Protein 6L77 (pdb70)

Nearest PDB structures (foldseek):
  6l77-assembly1_A  TM=1.005E+00  e=1.055E-37  Brassica napus
  6qoz-assembly1_C  TM=7.679E-01  e=8.391E-02  synthetic construct
  4cdl-assembly1_A  TM=5.328E-01  e=5.463E+00  Pseudomonas putida
  1tp6-assembly1_A  TM=5.370E-01  e=8.845E+00  Pseudomonas aeruginosa PAO1
  9exk-assembly1_A  TM=4.493E-01  e=6.768E+00  synthetic construct

Organism: Brassica napus (NCBI:txid3708)

InterPro domains:
  IPR006462 Protein MS5 [PF04776] (205-315)
  IPR006462 Protein MS5 [PTHR31260] (52-306)
  IPR006462 Protein MS5 [TIGR01572] (71-318)

Sequence (209 aa):
DCPLVVKLYATVGLHRYNLEGTNLYLHKIEKYVVVCTLPVSYNITLIAEDPATSSFVVFETNVDQRSLGQIDFTCYISRPKGPNQFFDAKDLPDKWPSKEAFADQSRFLYKQKSDWEEHDWIRLYEISFFNRDRCLDHNSDLKILDVVVETEENVPREETVLKSLRNVLVYIRYDQDLADGVCKHIAIVRRTVEPTTHCVCLLGESQLVP

Structure (mmCIF, N/CA/C/O backbone):
data_6L77
#
_entry.id   6L77
#
_cell.length_a   52.672
_cell.length_b   52.672
_cell.length_c   168.424
_cell.angle_alpha   90.000
_cell.angle_beta   90.000
_cell.angle_gamma   120.000
#
_symmetry.space_group_name_H-M   'P 32 2 1'
#
loop_
_entity.id
_entity.type
_entity.pdbx_description
1 polymer MS5a
2 water water
#
loop_
_atom_site.group_PDB
_atom_site.id
_atom_site.type_symbol
_atom_site.label_atom_id
_atom_site.label_alt_id
_atom_site.label_comp_id
_atom_site.label_asym_id
_atom_site.label_entity_id
_atom_site.label_seq_id
_atom_site.pdbx_PDB_ins_code
_atom_site.Cartn_x
_atom_site.Cartn_y
_atom_site.Cartn_z
_atom_site.occupancy
_atom_site.B_iso_or_equiv
_atom_site.auth_seq_id
_atom_site.auth_comp_id
_atom_site.auth_asym_id
_atom_site.auth_atom_id
_atom_site.pdbx_PDB_model_num
ATOM 1 N N . ASP A 1 9 ? 9.32477 29.25471 177.68401 1.000 76.47049 103 ASP A N 1
ATOM 2 C CA . ASP A 1 9 ? 10.39590 29.22302 178.67366 1.000 76.56976 103 ASP A CA 1
ATOM 3 C C . ASP A 1 9 ? 11.76649 29.13182 178.00736 1.000 71.58955 103 ASP A C 1
ATOM 4 O O . ASP A 1 9 ? 11.87700 29.12653 176.78377 1.000 80.18104 103 ASP A O 1
ATOM 9 N N . CYS A 1 10 ? 12.78921 29.04760 178.81675 1.000 56.42457 104 CYS A N 1
ATOM 10 C CA . CYS A 1 10 ? 14.17901 29.18232 178.39782 1.000 46.31091 104 CYS A CA 1
ATOM 11 C C . CYS A 1 10 ? 14.71451 27.85531 177.86468 1.000 38.17896 104 CYS A C 1
ATOM 12 O O . CYS A 1 10 ? 14.53016 26.82095 178.51373 1.000 37.18783 104 CYS A O 1
ATOM 15 N N . PRO A 1 11 ? 15.38390 27.84130 176.70744 1.000 37.02053 105 PRO A N 1
ATOM 16 C CA . PRO A 1 11 ? 15.99920 26.59440 176.22336 1.000 33.75792 105 PRO A CA 1
ATOM 17 C C . PRO A 1 11 ? 17.03253 26.05866 177.20318 1.000 25.78467 105 PRO A C 1
ATOM 18 O O . PRO A 1 11 ? 17.76832 26.81571 177.83685 1.000 24.91154 105 PRO A O 1
ATOM 22 N N . LEU A 1 12 ? 17.09810 24.73097 177.30109 1.000 24.20547 106 LEU A N 1
ATOM 23 C CA . LEU A 1 12 ? 17.99801 24.10921 178.26679 1.000 26.16767 106 LEU A CA 1
ATOM 24 C C . LEU A 1 12 ? 19.45019 24.50427 178.01814 1.000 21.43768 106 LEU A C 1
ATOM 25 O O . LEU A 1 12 ? 20.20088 24.72169 178.96915 1.000 22.31720 106 LEU A O 1
ATOM 30 N N . VAL A 1 13 ? 19.86074 24.63746 176.75004 1.000 24.34138 107 VAL A N 1
ATOM 31 C CA . VAL A 1 13 ? 21.26252 24.95619 176.47721 1.000 20.87984 107 VAL A CA 1
ATOM 32 C C . VAL A 1 13 ? 21.63016 26.30698 177.08206 1.000 20.48268 107 VAL A C 1
ATOM 33 O O . VAL A 1 13 ? 22.74591 26.49496 177.58494 1.000 20.46545 107 VAL A O 1
ATOM 37 N N . VAL A 1 14 ? 20.69160 27.26129 177.06813 1.000 19.82907 108 VAL A N 1
ATOM 38 C CA . VAL A 1 14 ? 20.98045 28.57552 177.63219 1.000 20.04688 108 VAL A CA 1
ATOM 39 C C . VAL A 1 14 ? 21.12294 28.48145 179.14408 1.000 18.05443 108 VAL A C 1
ATOM 40 O O . VAL A 1 14 ? 22.01008 29.10325 179.73738 1.000 18.87225 108 VAL A O 1
ATOM 44 N N . LYS A 1 15 ? 20.23221 27.72816 179.79616 1.000 17.29787 109 LYS A N 1
ATOM 45 C CA . LYS A 1 15 ? 20.36534 27.54139 181.23517 1.000 19.43899 109 LYS A CA 1
ATOM 46 C C . LYS A 1 15 ? 21.69390 26.87776 181.57557 1.000 17.52685 109 LYS A C 1
ATOM 47 O O . LYS A 1 15 ? 22.37610 27.28934 182.51940 1.000 18.74588 109 LYS A O 1
ATOM 53 N N . LEU A 1 16 ? 22.09570 25.87366 180.79163 1.000 18.78343 110 LEU A N 1
ATOM 54 C CA . LEU A 1 16 ? 23.36123 25.19632 181.06856 1.000 21.12191 110 LEU A CA 1
ATOM 55 C C . LEU A 1 16 ? 24.54626 26.13803 180.86702 1.000 18.99996 110 LEU A C 1
ATOM 56 O O . LEU A 1 16 ? 25.46074 26.17629 181.69567 1.000 16.28113 110 LEU A O 1
ATOM 61 N N . TYR A 1 17 ? 24.53527 26.94166 179.79479 1.000 19.29520 111 TYR A N 1
ATOM 62 C CA . TYR A 1 17 ? 25.64303 27.87534 179.59245 1.000 18.84161 111 TYR A CA 1
ATOM 63 C C . TYR A 1 17 ? 25.65302 28.97267 180.65035 1.000 17.65696 111 TYR A C 1
ATOM 64 O O . TYR A 1 17 ? 26.72552 29.42384 181.06881 1.000 17.68162 111 TYR A O 1
ATOM 73 N N . ALA A 1 18 ? 24.47761 29.42681 181.08908 1.000 18.74712 112 ALA A N 1
ATOM 74 C CA . ALA A 1 18 ? 24.44717 30.35360 182.22205 1.000 17.53342 112 ALA A CA 1
ATOM 75 C C . ALA A 1 18 ? 25.08965 29.73109 183.46106 1.000 16.05754 112 ALA A C 1
ATOM 76 O O . ALA A 1 18 ? 25.8196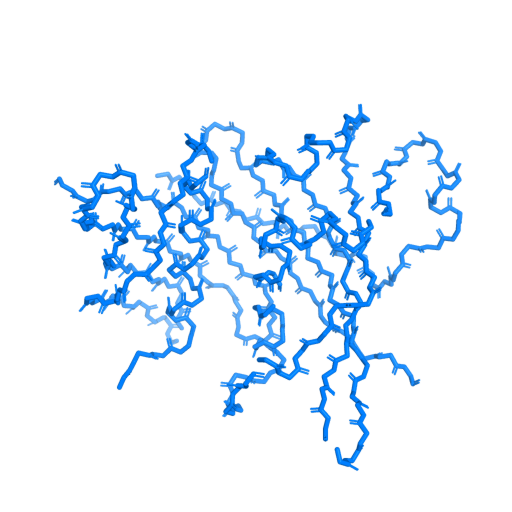7 30.39748 184.20534 1.000 16.65092 112 ALA A O 1
ATOM 78 N N . THR A 1 19 ? 24.80977 28.45936 183.71012 1.000 15.21137 113 THR A N 1
ATOM 79 C CA . THR A 1 19 ? 25.37514 27.80803 184.88222 1.000 15.60774 113 THR A CA 1
ATOM 80 C C . THR A 1 19 ? 26.87787 27.59353 184.72433 1.000 16.97787 113 THR A C 1
ATOM 81 O O . THR A 1 19 ? 27.62725 27.68415 185.70426 1.000 15.17679 113 THR A O 1
ATOM 85 N N . VAL A 1 20 ? 27.33561 27.33152 183.50140 1.000 17.08531 114 VAL A N 1
ATOM 86 C CA . VAL A 1 20 ? 28.77467 27.27795 183.24440 1.000 16.34689 114 VAL A CA 1
ATOM 87 C C . VAL A 1 20 ? 29.42330 28.61792 183.57051 1.000 18.11699 114 VAL A C 1
ATOM 88 O O . VAL A 1 20 ? 30.50431 28.67127 184.17131 1.000 17.23255 114 VAL A O 1
ATOM 92 N N . GLY A 1 21 ? 28.79113 29.71865 183.15184 1.000 14.54671 115 GLY A N 1
ATOM 93 C CA . GLY A 1 21 ? 29.34036 31.02442 183.46970 1.000 15.87332 115 GLY A CA 1
ATOM 94 C C . GLY A 1 21 ? 29.43033 31.25989 184.96531 1.000 14.46021 115 GLY A C 1
ATOM 95 O O . GLY A 1 21 ? 30.42176 31.79777 185.45691 1.000 15.85599 115 GLY A O 1
ATOM 96 N N . LEU A 1 22 ? 28.37833 30.89012 185.70695 1.000 15.60824 116 LEU A N 1
ATOM 97 C CA . LEU A 1 22 ? 28.43815 31.03774 187.15884 1.000 13.11835 116 LEU A CA 1
ATOM 98 C C . LEU A 1 22 ? 29.51709 30.14737 187.75936 1.000 19.09150 116 LEU A C 1
ATOM 99 O O . LEU A 1 22 ? 30.17630 30.53849 188.73169 1.000 18.41277 116 LEU A O 1
ATOM 104 N N . HIS A 1 23 ? 29.70733 28.95147 187.18570 1.000 17.03607 117 HIS A N 1
ATOM 105 C CA . HIS A 1 23 ? 30.78010 28.04416 187.60461 1.000 15.30191 117 HIS A CA 1
ATOM 106 C C . HIS A 1 23 ? 32.15385 28.69695 187.44911 1.000 15.22423 117 HIS A C 1
ATOM 107 O O . HIS A 1 23 ? 32.98979 28.64713 188.36000 1.000 17.20914 117 HIS A O 1
ATOM 114 N N . ARG A 1 24 ? 32.41395 29.29945 186.29445 1.000 13.55544 118 ARG A N 1
ATOM 115 C CA . ARG A 1 24 ? 33.70434 29.94896 186.06855 1.000 15.85074 118 ARG A CA 1
ATOM 116 C C . ARG A 1 24 ? 33.92509 31.07587 187.06877 1.000 16.43227 118 ARG A C 1
ATOM 117 O O . ARG A 1 24 ? 34.97051 31.14357 187.72748 1.000 16.78969 118 ARG A O 1
ATOM 125 N N . TYR A 1 25 ? 32.92236 31.94280 187.22997 1.000 13.75989 119 TYR A N 1
ATOM 126 C CA . TYR A 1 25 ? 33.02924 33.05369 188.17855 1.000 19.03935 119 TYR A CA 1
ATOM 127 C C . TYR A 1 25 ? 33.21152 32.55752 189.60884 1.000 16.65493 119 TYR A C 1
ATOM 128 O O . TYR A 1 25 ? 34.11707 33.00217 190.32404 1.000 17.84885 119 TYR A O 1
ATOM 137 N N . ASN A 1 26 ? 32.34348 31.64786 190.04893 1.000 15.94624 120 ASN A N 1
ATOM 138 C CA . ASN A 1 26 ? 32.39993 31.17987 191.43475 1.000 14.22572 120 ASN A CA 1
ATOM 139 C C . ASN A 1 26 ? 33.74412 30.54421 191.75413 1.000 17.06505 120 ASN A C 1
ATOM 140 O O . ASN A 1 26 ? 34.27424 30.71509 192.85870 1.000 20.42417 120 ASN A O 1
ATOM 153 N N . LEU A 1 28 ? 36.68159 31.12465 190.27941 1.000 21.52628 122 LEU A N 1
ATOM 154 C CA . LEU A 1 28 ? 37.75954 32.10397 190.26527 1.000 22.30851 122 LEU A CA 1
ATOM 155 C C . LEU A 1 28 ? 37.67063 33.05420 191.44869 1.000 27.62537 122 LEU A C 1
ATOM 156 O O . LEU A 1 28 ? 38.69856 33.51580 191.96149 1.000 23.70913 122 LEU A O 1
ATOM 161 N N . GLU A 1 29 ? 36.45937 33.37371 191.88432 1.000 21.35522 123 GLU A N 1
ATOM 162 C CA . GLU A 1 29 ? 36.24765 34.38441 192.90801 1.000 23.98987 123 GLU A CA 1
ATOM 163 C C . GLU A 1 29 ? 36.00502 33.79747 194.29111 1.000 25.68495 123 GLU A C 1
ATOM 164 O O . GLU A 1 29 ? 35.99398 34.54825 195.26939 1.000 28.18687 123 GLU A O 1
ATOM 170 N N . GLY A 1 30 ? 35.81275 32.48840 194.40135 1.000 21.77212 124 GLY A N 1
ATOM 171 C CA . GLY A 1 30 ? 35.48665 31.90222 195.68884 1.000 24.60255 124 GLY A CA 1
ATOM 172 C C . GLY A 1 30 ? 34.11314 32.27449 196.19708 1.000 27.77584 124 GLY A C 1
ATOM 173 O O . GLY A 1 30 ? 33.92326 32.41497 197.40701 1.000 28.83911 124 GLY A O 1
ATOM 174 N N . THR A 1 31 ? 33.14323 32.42307 195.30687 1.000 25.83701 125 THR A N 1
ATOM 175 C CA . THR A 1 31 ? 31.80859 32.88938 195.65609 1.000 23.61018 125 THR A CA 1
ATOM 176 C C . THR A 1 31 ? 30.79244 31.76599 195.47604 1.000 22.67972 125 THR A C 1
ATOM 177 O O . THR A 1 31 ? 31.11298 30.65677 195.03790 1.000 20.77571 125 THR A O 1
ATOM 181 N N . ASN A 1 32 ? 29.53331 32.07046 195.83418 1.000 24.44870 126 ASN A N 1
ATOM 182 C CA . ASN A 1 32 ? 28.42142 31.11660 195.75422 1.000 24.24935 126 ASN A CA 1
ATOM 183 C C . ASN A 1 32 ? 27.21595 31.84147 195.16072 1.000 19.33289 126 ASN A C 1
ATOM 184 O O . ASN A 1 32 ? 26.20383 32.07843 195.82762 1.000 26.49575 126 ASN A O 1
ATOM 189 N N . LEU A 1 33 ? 27.33985 32.23631 193.89664 1.000 18.09847 127 LEU A N 1
ATOM 190 C CA . LEU A 1 33 ? 26.21395 32.81135 193.18126 1.000 17.11604 127 LEU A CA 1
ATOM 191 C C . LEU A 1 33 ? 25.41653 31.69482 192.52256 1.000 19.08891 127 LEU A C 1
ATOM 192 O O . LEU A 1 33 ? 25.98996 30.77907 191.92109 1.000 20.11898 127 LEU A O 1
ATOM 197 N N . TYR A 1 34 ? 24.09623 31.78312 192.62982 1.000 18.07745 128 TYR A N 1
ATOM 198 C CA . TYR A 1 34 ? 23.20453 30.77397 192.07935 1.000 17.54004 128 TYR A CA 1
ATOM 199 C C . TYR A 1 34 ? 22.32773 31.38801 190.99978 1.000 17.33570 128 TYR A C 1
ATOM 200 O O . TYR A 1 34 ? 21.94517 32.55879 191.07877 1.000 19.58196 128 TYR A O 1
ATOM 209 N N . LEU A 1 35 ? 21.99974 30.58582 189.99286 1.000 18.04733 129 LEU A N 1
ATOM 210 C CA . LEU A 1 35 ? 21.15866 31.08044 188.91242 1.000 14.54913 129 LEU A CA 1
ATOM 211 C C . LEU A 1 35 ? 19.74675 31.32657 189.42690 1.000 19.37866 129 LEU A C 1
ATOM 212 O O . LEU A 1 35 ? 19.10984 30.43465 189.99754 1.000 18.06061 129 LEU A O 1
ATOM 217 N N . HIS A 1 36 ? 19.25279 32.54430 189.22994 1.000 19.00046 130 HIS A N 1
ATOM 218 C CA . HIS A 1 36 ? 17.87560 32.85723 189.57291 1.000 17.59545 130 HIS A CA 1
ATOM 219 C C . HIS A 1 36 ? 16.97155 32.81374 188.34707 1.000 20.38445 130 HIS A C 1
ATOM 220 O O . HIS A 1 36 ? 15.94767 32.12892 188.35689 1.000 23.35925 130 HIS A O 1
ATOM 227 N N . LYS A 1 37 ? 17.32829 33.53306 187.28366 1.000 20.40697 131 LYS A N 1
ATOM 228 C CA . LYS A 1 37 ? 16.56067 33.45620 186.04790 1.000 21.25949 131 LYS A CA 1
ATOM 229 C C . LYS A 1 37 ? 17.42231 33.96204 184.90282 1.000 19.15937 131 LYS A C 1
ATOM 230 O O . LYS A 1 37 ? 18.41104 34.66791 185.11041 1.000 18.76838 131 LYS A O 1
ATOM 236 N N . ILE A 1 38 ? 17.02301 33.59704 183.68869 1.000 19.31851 132 ILE A N 1
ATOM 237 C CA . ILE A 1 38 ? 17.58751 34.18175 182.47136 1.000 16.94646 132 ILE A CA 1
ATOM 238 C C . ILE A 1 38 ? 16.70257 35.35574 182.06258 1.000 18.40591 132 ILE A C 1
ATOM 239 O O . ILE A 1 38 ? 15.48932 35.19495 181.92306 1.000 24.22618 132 ILE A O 1
ATOM 244 N N . GLU A 1 39 ? 17.30374 36.53184 181.85864 1.000 18.48983 133 GLU A N 1
ATOM 245 C CA . GLU A 1 39 ? 16.55600 37.69577 181.39100 1.000 20.71283 133 GLU A CA 1
ATOM 246 C C . GLU A 1 39 ? 16.47232 37.74623 179.87179 1.000 24.68977 133 GLU A C 1
ATOM 247 O O . GLU A 1 39 ? 15.41835 38.05487 179.30706 1.000 21.36813 133 GLU A O 1
ATOM 253 N N . LYS A 1 40 ? 17.58241 37.49593 179.19562 1.000 21.00476 134 LYS A N 1
ATOM 254 C CA . LYS A 1 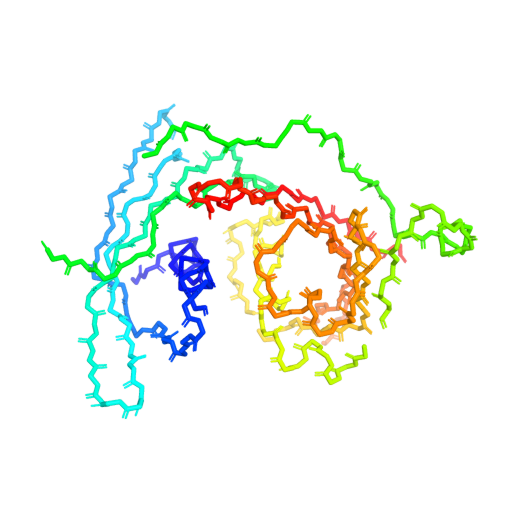40 ? 17.57938 37.56613 177.74331 1.000 20.00311 134 LYS A CA 1
ATOM 255 C C . LYS A 1 40 ? 18.85995 36.92639 177.25319 1.000 19.26146 134 LYS A C 1
ATOM 256 O O . LYS A 1 40 ? 19.82174 36.77983 178.00895 1.000 20.48155 134 LYS A O 1
ATOM 262 N N . TYR A 1 41 ? 18.85197 36.52492 175.98551 1.000 19.57916 135 TYR A N 1
ATOM 263 C CA . TYR A 1 41 ? 20.08812 36.06818 175.37960 1.000 18.64872 135 TYR A CA 1
ATOM 264 C C . TYR A 1 41 ? 20.06515 36.43865 173.90820 1.000 20.66606 135 TYR A C 1
ATOM 265 O O . TYR A 1 41 ? 18.99740 36.65854 173.32215 1.000 20.57541 135 TYR A O 1
ATOM 274 N N . VAL A 1 42 ? 21.26026 36.58363 173.34517 1.000 18.94336 136 VAL A N 1
ATOM 275 C CA . VAL A 1 42 ? 21.44277 36.90684 171.93589 1.000 20.00081 136 VAL A CA 1
ATOM 276 C C . VAL A 1 42 ? 22.26735 35.78986 171.33539 1.000 20.41167 136 VAL A C 1
ATOM 277 O O . VAL A 1 42 ? 23.32315 35.43859 171.87486 1.000 22.08845 136 VAL A O 1
ATOM 281 N N . VAL A 1 43 ? 21.80249 35.22122 170.22875 1.000 21.50282 137 VAL A N 1
ATOM 282 C CA . VAL A 1 43 ? 22.53315 34.10496 169.65174 1.000 22.05649 137 VAL A CA 1
ATOM 283 C C . VAL A 1 43 ? 22.84128 34.40277 168.19288 1.000 23.45479 137 VAL A C 1
ATOM 284 O O . VAL A 1 43 ? 21.98179 34.88989 167.44647 1.000 24.30622 137 VAL A O 1
ATOM 288 N N . VAL A 1 44 ? 24.09555 34.15774 167.81183 1.000 23.78382 138 VAL A N 1
ATOM 289 C CA . VAL A 1 44 ? 24.56466 34.32617 166.44756 1.000 25.27988 138 VAL A CA 1
ATOM 290 C C . VAL A 1 44 ? 24.59499 32.94576 165.81978 1.000 26.20260 138 VAL A C 1
ATOM 291 O O . VAL A 1 44 ? 25.15834 32.00824 166.39431 1.000 25.66026 138 VAL A O 1
ATOM 295 N N . CYS A 1 45 ? 23.95051 32.80106 164.66670 1.000 27.69393 139 CYS A N 1
ATOM 296 C CA . CYS A 1 45 ? 23.84915 31.51385 164.00364 1.000 28.85308 139 CYS A CA 1
ATOM 297 C C . CYS A 1 45 ? 24.44172 31.68740 162.61521 1.000 30.64516 139 CYS A C 1
ATOM 298 O O . CYS A 1 45 ? 23.90043 32.42095 161.79080 1.000 31.67082 139 CYS A O 1
ATOM 301 N N . THR A 1 46 ? 25.58802 31.06987 162.38367 1.000 32.50973 140 THR A N 1
ATOM 302 C CA . THR A 1 46 ? 26.17914 31.07830 161.05296 1.000 33.03003 140 THR A CA 1
ATOM 303 C C . THR A 1 46 ? 25.71825 29.81933 160.34169 1.000 42.47403 140 THR A C 1
ATOM 304 O O . THR A 1 46 ? 26.42915 29.04708 159.70319 1.000 35.73486 140 THR A O 1
ATOM 308 N N . LEU A 1 47 ? 24.39243 29.76661 160.43523 1.000 56.33360 141 LEU A N 1
ATOM 309 C CA . LEU A 1 47 ? 23.46952 28.64551 160.47961 1.000 47.24520 141 LEU A CA 1
ATOM 310 C C . LEU A 1 47 ? 23.59699 27.92945 161.83088 1.000 37.99463 141 LEU A C 1
ATOM 311 O O . LEU A 1 47 ? 22.68993 28.07038 162.65018 1.000 37.75547 141 LEU A O 1
ATOM 324 N N . PRO A 1 49 ? 24.19042 27.67155 165.67225 1.000 30.89175 143 PRO A N 1
ATOM 325 C CA . PRO A 1 49 ? 24.40918 28.62952 166.76428 1.000 28.83258 143 PRO A CA 1
ATOM 326 C C . PRO A 1 49 ? 25.83704 28.55911 167.28182 1.000 30.69546 143 PRO A C 1
ATOM 327 O O . PRO A 1 49 ? 26.24724 27.53684 167.84763 1.000 32.15225 143 PRO A O 1
ATOM 331 N N . VAL A 1 50 ? 26.59899 29.63621 167.10042 1.000 28.94490 144 VAL A N 1
ATOM 332 C CA . VAL A 1 50 ? 28.02038 29.63974 167.42687 1.000 24.97747 144 VAL A CA 1
ATOM 333 C C . VAL A 1 50 ? 28.36130 30.55845 168.59191 1.000 27.07270 144 VAL A C 1
ATOM 334 O O . VAL A 1 50 ? 29.44868 30.40847 169.17713 1.000 24.27886 144 VAL A O 1
ATOM 338 N N . SER A 1 51 ? 27.48295 31.48607 168.96447 1.000 22.89823 145 SER A N 1
ATOM 339 C CA . SER A 1 51 ? 27.77167 32.31350 170.12160 1.000 25.23550 145 SER A CA 1
ATOM 340 C C . SER A 1 51 ? 26.48593 32.64449 170.85742 1.000 23.65856 145 SER A C 1
ATOM 341 O O . SER A 1 51 ? 25.46208 32.94508 170.24149 1.000 23.53182 145 SER A O 1
ATOM 344 N N . TYR A 1 52 ? 26.57309 32.61103 172.18267 1.000 19.65376 146 TYR A N 1
ATOM 345 C CA . TYR A 1 52 ? 25.49936 32.99414 173.08465 1.000 18.87979 146 TYR A CA 1
ATOM 346 C C . TYR A 1 52 ? 26.01374 34.12093 173.96320 1.000 19.36877 146 TYR A C 1
ATOM 347 O O . TYR A 1 52 ? 27.08884 34.00259 174.55060 1.000 21.75745 146 TYR A O 1
ATOM 356 N N . ASN A 1 53 ? 25.27695 35.21470 174.01429 1.000 18.09642 147 ASN A N 1
ATOM 357 C CA . ASN A 1 53 ? 25.52968 36.30205 174.95524 1.000 19.71904 147 ASN A CA 1
ATOM 358 C C . ASN A 1 53 ? 24.30865 36.33229 175.85341 1.000 18.31563 147 ASN A C 1
ATOM 359 O O . ASN A 1 53 ? 23.22786 36.73302 175.41493 1.000 20.82997 147 ASN A O 1
ATOM 364 N N . ILE A 1 54 ? 24.47473 35.87273 177.09300 1.000 16.18251 148 ILE A N 1
ATOM 365 C CA . ILE A 1 54 ? 23.36467 35.60228 177.99562 1.000 15.79323 148 ILE A CA 1
ATOM 366 C C . ILE A 1 54 ? 23.41376 36.61824 179.12725 1.000 20.35011 148 ILE A C 1
ATOM 367 O O . ILE A 1 54 ? 24.46515 36.81102 179.75433 1.000 18.13459 148 ILE A O 1
ATOM 372 N N . THR A 1 55 ? 22.28088 37.25418 179.38869 1.000 15.40993 149 THR A N 1
ATOM 373 C CA . THR A 1 55 ? 22.11547 38.12971 180.53809 1.000 16.32475 149 THR A CA 1
ATOM 374 C C . THR A 1 55 ? 21.25091 37.39310 181.54965 1.000 17.39340 149 THR A C 1
ATOM 375 O O . THR A 1 55 ? 20.10756 37.02907 181.25121 1.000 16.79961 149 THR A O 1
ATOM 379 N N . LEU A 1 56 ? 21.79593 37.14916 182.73394 1.000 15.98309 150 LEU A N 1
ATOM 380 C CA . LEU A 1 56 ? 21.08532 36.36543 183.73158 1.000 15.52654 150 LEU A CA 1
ATOM 381 C C . LEU A 1 56 ? 21.10146 37.10538 185.05977 1.000 15.19590 150 LEU A C 1
ATOM 382 O O . LEU A 1 56 ? 21.90551 38.01431 185.27511 1.000 18.11346 150 LEU A O 1
ATOM 387 N N . ILE A 1 57 ? 20.19005 36.70310 185.94236 1.000 18.34900 151 ILE A N 1
ATOM 388 C CA . ILE A 1 57 ? 20.13704 37.19985 187.30945 1.000 18.37122 151 ILE A CA 1
ATOM 389 C C . ILE A 1 57 ? 20.65275 36.08566 188.20120 1.000 16.36216 151 ILE A C 1
ATOM 390 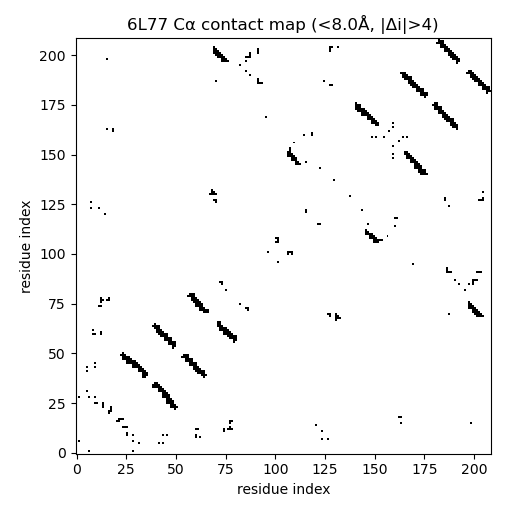O O . ILE A 1 57 ? 20.16100 34.95407 188.12700 1.000 18.50830 151 ILE A O 1
ATOM 395 N N . ALA A 1 58 ? 21.66905 36.39009 189.00180 1.000 15.27627 152 ALA A N 1
ATOM 396 C CA . ALA A 1 58 ? 22.18197 35.46417 190.00072 1.000 17.82181 152 ALA A CA 1
ATOM 397 C C . ALA A 1 58 ? 21.72528 35.90332 191.38319 1.000 21.90808 152 ALA A C 1
ATOM 398 O O . ALA A 1 58 ? 21.65098 37.10411 191.66691 1.000 20.04213 152 ALA A O 1
ATOM 400 N N . GLU A 1 59 ? 21.42276 34.93270 192.24197 1.000 18.51355 153 GLU A N 1
ATOM 401 C CA . GLU A 1 59 ? 21.11639 35.20934 193.63885 1.000 16.17823 153 GLU A CA 1
ATOM 402 C C . GLU A 1 59 ? 22.37773 35.03148 194.47737 1.000 17.65430 153 GLU A C 1
ATOM 403 O O . GLU A 1 59 ? 23.12444 34.05770 194.30698 1.000 19.76379 153 GLU A O 1
ATOM 409 N N . ASP A 1 60 ? 22.60600 35.97841 195.39341 1.000 18.33569 154 ASP A N 1
ATOM 410 C CA . ASP A 1 60 ? 23.71521 35.92844 196.34608 1.000 16.40113 154 ASP A CA 1
ATOM 411 C C . ASP A 1 60 ? 23.12554 35.87594 197.75078 1.000 17.79526 154 ASP A C 1
ATOM 412 O O . ASP A 1 60 ? 22.82269 36.92020 198.34460 1.000 18.21953 154 ASP A O 1
ATOM 417 N N . PRO A 1 61 ? 22.94775 34.68333 198.31743 1.000 18.81005 155 PRO A N 1
ATOM 418 C CA . PRO A 1 61 ? 22.28504 34.58771 199.62857 1.000 19.78764 155 PRO A CA 1
ATOM 419 C C . PRO A 1 61 ? 23.07113 35.22886 200.75456 1.000 20.34354 155 PRO A C 1
ATOM 420 O O . PRO A 1 61 ? 22.48626 35.50804 201.80590 1.000 23.87624 155 PRO A O 1
ATOM 424 N N . ALA A 1 62 ? 24.37949 35.45063 200.57508 1.000 19.03108 156 ALA A N 1
ATOM 425 C CA . ALA A 1 62 ? 25.16323 36.05922 201.64725 1.000 21.26793 156 ALA A CA 1
ATOM 426 C C . ALA A 1 62 ? 24.74816 37.50229 201.89475 1.000 20.62555 156 ALA A C 1
ATOM 427 O O . ALA A 1 62 ? 24.86470 37.98371 203.02395 1.000 26.39686 156 ALA A O 1
ATOM 429 N N . THR A 1 63 ? 24.26362 38.20743 200.86175 1.000 22.15019 157 THR A N 1
ATOM 430 C CA . THR A 1 63 ? 23.76385 39.56805 201.01820 1.000 23.59093 157 THR A CA 1
ATOM 431 C C . THR A 1 63 ? 22.29336 39.71514 200.65724 1.000 24.43467 157 THR A C 1
ATOM 432 O O . THR A 1 63 ? 21.77205 40.83595 200.71582 1.000 24.52397 157 THR A O 1
ATOM 436 N N . SER A 1 64 ? 21.60996 38.62368 200.28515 1.000 21.03751 158 SER A N 1
ATOM 437 C CA . SER A 1 64 ? 20.21632 38.68324 199.82430 1.000 20.24923 158 SER A CA 1
ATOM 438 C C . SER A 1 64 ? 20.06537 39.66290 198.66922 1.000 20.76705 158 SER A C 1
ATOM 439 O O . SER A 1 64 ? 19.10849 40.44734 198.60429 1.000 26.63361 158 SER A O 1
ATOM 442 N N . SER A 1 65 ? 21.02450 39.63564 197.75014 1.000 21.92669 159 SER A N 1
ATOM 443 C CA . SER A 1 65 ? 20.97417 40.52998 196.61219 1.000 25.13151 159 SER A CA 1
ATOM 444 C C . SER A 1 65 ? 20.88907 39.71056 195.33544 1.000 23.69726 159 SER A C 1
ATOM 445 O O . SER A 1 65 ? 21.28042 38.53970 195.29604 1.000 22.71425 159 SER A O 1
ATOM 448 N N . PHE A 1 66 ? 20.29332 40.31800 194.32291 1.000 20.19152 160 PHE A N 1
ATOM 449 C CA . PHE A 1 66 ? 20.16894 39.72303 193.00228 1.000 22.53049 160 PHE A CA 1
ATOM 450 C C . PHE A 1 66 ? 21.03668 40.53996 192.06649 1.000 26.63658 160 PHE A C 1
ATOM 451 O O . PHE A 1 66 ? 20.89126 41.76524 191.99456 1.000 25.69212 160 PHE A O 1
ATOM 459 N N . VAL A 1 67 ? 21.95057 39.86259 191.38282 1.000 17.74161 161 VAL A N 1
ATOM 460 C CA . VAL A 1 67 ? 23.02333 40.49487 190.62380 1.000 19.17672 161 VAL A CA 1
ATOM 461 C C . VAL A 1 67 ? 22.83495 40.16112 189.14705 1.000 18.54909 161 VAL A C 1
ATOM 462 O O . VAL A 1 67 ? 22.79490 38.98230 188.77302 1.000 18.09611 161 VAL A O 1
ATOM 466 N N . VAL A 1 68 ? 22.72654 41.18536 188.30271 1.000 15.14747 162 VAL A N 1
ATOM 467 C CA . VAL A 1 68 ? 22.65578 40.90090 186.87952 1.000 14.87992 162 VAL A CA 1
ATOM 468 C C . VAL A 1 68 ? 24.05779 40.56807 186.38461 1.000 17.53058 162 VAL A C 1
ATOM 469 O O . VAL A 1 68 ? 25.05881 41.19823 186.75737 1.000 19.95589 162 VAL A O 1
ATOM 473 N N . PHE A 1 69 ? 24.12385 39.55220 185.54329 1.000 15.61528 163 PHE A N 1
ATOM 474 C CA . PHE A 1 69 ? 25.34038 38.81591 185.25520 1.000 14.78878 163 PHE A CA 1
ATOM 475 C C . PHE A 1 69 ? 25.36676 38.53950 183.75808 1.000 18.60866 163 PHE A C 1
ATOM 476 O O . PHE A 1 69 ? 24.32510 38.21891 183.18051 1.000 19.80854 163 PHE A O 1
ATOM 484 N N . GLU A 1 70 ? 26.53945 38.67540 183.13282 1.000 16.81823 164 GLU A N 1
ATOM 485 C CA . GLU A 1 70 ? 26.70721 38.41183 181.70377 1.000 18.85417 164 GLU A CA 1
ATOM 486 C C . GLU A 1 70 ? 27.58543 37.17870 181.50800 1.000 22.22723 164 GLU A C 1
ATOM 487 O O . GLU A 1 70 ? 28.61459 37.03755 182.17651 1.000 22.29277 164 GLU A O 1
ATOM 493 N N . THR A 1 71 ? 27.16357 36.27034 180.62466 1.000 18.49018 165 THR A N 1
ATOM 494 C CA . THR A 1 71 ? 27.96297 35.10331 180.24140 1.000 16.51203 165 THR A CA 1
ATOM 495 C C . THR A 1 71 ? 28.03304 35.05740 178.72228 1.000 20.34389 165 THR A C 1
ATOM 496 O O . THR A 1 71 ? 26.99820 35.17652 178.06130 1.000 21.98117 165 THR A O 1
ATOM 500 N N . ASN A 1 72 ? 29.23567 34.88296 178.16558 1.000 18.47111 166 ASN A N 1
ATOM 501 C CA . ASN A 1 72 ? 29.41409 34.71584 176.72082 1.000 21.95948 166 ASN A CA 1
ATOM 5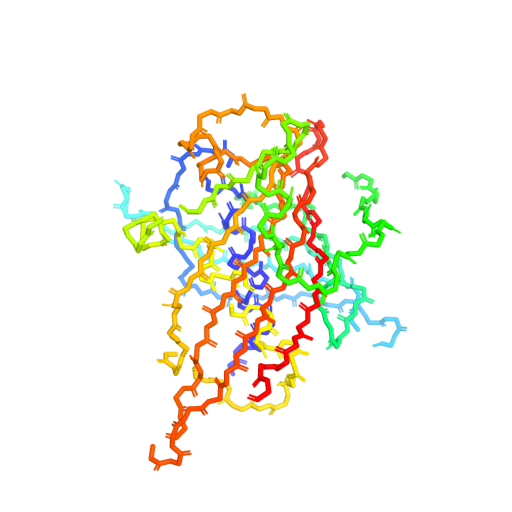02 C C . ASN A 1 72 ? 30.06934 33.36493 176.45275 1.000 24.01931 166 ASN A C 1
ATOM 503 O O . ASN A 1 72 ? 31.10642 33.05066 177.04533 1.000 20.02617 166 ASN A O 1
ATOM 508 N N . VAL A 1 73 ? 29.47093 32.57520 175.56302 1.000 20.61752 167 VAL A N 1
ATOM 509 C CA . VAL A 1 73 ? 29.96605 31.24374 175.21171 1.000 21.17376 167 VAL A CA 1
ATOM 510 C C . VAL A 1 73 ? 29.99357 31.12807 173.69801 1.000 22.62532 167 VAL A C 1
ATOM 511 O O . VAL A 1 73 ? 29.01125 31.48277 173.03485 1.000 24.52062 167 VAL A O 1
ATOM 515 N N . ASP A 1 74 ? 31.11448 30.64971 173.15094 1.000 23.78858 168 ASP A N 1
ATOM 516 C CA . ASP A 1 74 ? 31.19346 30.25251 171.74681 1.000 26.65475 168 ASP A CA 1
ATOM 517 C C . ASP A 1 74 ? 31.06671 28.73853 171.66116 1.000 28.45286 168 ASP A C 1
ATOM 518 O O . ASP A 1 74 ? 31.76701 28.01553 172.37292 1.000 25.20496 168 ASP A O 1
ATOM 523 N N . GLN A 1 75 ? 30.18569 28.26523 170.78773 1.000 25.11688 169 GLN A N 1
ATOM 524 C CA . GLN A 1 75 ? 29.82632 26.85786 170.70216 1.000 24.67476 169 GLN A CA 1
ATOM 525 C C . GLN A 1 75 ? 30.26016 26.31586 169.35193 1.000 26.42407 169 GLN A C 1
ATOM 526 O O . GLN A 1 75 ? 30.00987 26.94409 168.31954 1.000 25.81150 169 GLN A O 1
ATOM 532 N N . ARG A 1 76 ? 30.91612 25.15378 169.35575 1.000 25.10685 170 ARG A N 1
ATOM 533 C CA . ARG A 1 76 ? 31.46350 24.59649 168.12759 1.000 29.52696 170 ARG A CA 1
ATOM 534 C C . ARG A 1 76 ? 30.85217 23.26130 167.73868 1.000 31.84614 170 ARG A C 1
ATOM 535 O O . ARG A 1 76 ? 31.19626 22.73478 166.67735 1.000 33.19816 170 ARG A O 1
ATOM 543 N N . SER A 1 77 ? 29.98022 22.68329 168.56145 1.000 28.49013 171 SER A N 1
ATOM 544 C CA . SER A 1 77 ? 29.31451 21.44779 168.17330 1.000 28.51667 171 SER A CA 1
ATOM 545 C C . SER A 1 77 ? 27.93619 21.39964 168.81133 1.000 28.60082 171 SER A C 1
ATOM 546 O O . SER A 1 77 ? 27.70291 21.99472 169.86696 1.000 26.58124 171 SER A O 1
ATOM 549 N N . LEU A 1 78 ? 27.02131 20.69649 168.14012 1.000 30.80972 172 LEU A N 1
ATOM 550 C CA . LEU A 1 78 ? 25.69748 20.39948 168.67222 1.000 32.42940 172 LEU A CA 1
ATOM 551 C C . LEU A 1 78 ? 25.56498 18.96370 169.16263 1.000 33.22461 172 LEU A C 1
ATOM 552 O O . LEU A 1 78 ? 24.54465 18.63174 169.76802 1.000 33.57164 172 LEU A O 1
ATOM 557 N N . GLY A 1 79 ? 26.55334 18.10873 168.90981 1.000 34.38869 173 GLY A N 1
ATOM 558 C CA . GLY A 1 79 ? 26.40804 16.68792 169.17680 1.000 36.63966 173 GLY A CA 1
ATOM 559 C C . GLY A 1 79 ? 27.35010 16.14437 170.22725 1.000 31.72176 173 GLY A C 1
ATOM 560 O O . GLY A 1 79 ? 27.35886 14.94419 170.50903 1.000 30.92619 173 GLY A O 1
ATOM 561 N N . GLN A 1 80 ? 28.15977 17.02402 170.80260 1.000 28.63756 174 GLN A N 1
ATOM 562 C CA . GLN A 1 80 ? 29.08161 16.67629 171.87152 1.000 28.67110 174 GLN A CA 1
ATOM 563 C C . GLN A 1 80 ? 29.51282 17.98417 172.50561 1.000 27.02674 174 GLN A C 1
ATOM 564 O O . GLN A 1 80 ? 29.32306 19.05764 171.92629 1.000 30.29569 174 GLN A O 1
ATOM 570 N N . ILE A 1 81 ? 30.09916 17.88928 173.70136 1.000 25.67336 175 ILE A N 1
ATOM 571 C CA . ILE A 1 81 ? 30.60992 19.09267 174.35577 1.000 23.15913 175 ILE A CA 1
ATOM 572 C C . ILE A 1 81 ? 31.76482 19.66657 173.53964 1.000 22.72936 175 ILE A C 1
ATOM 573 O O . ILE A 1 81 ? 32.75227 18.97694 173.26992 1.000 26.27720 175 ILE A O 1
ATOM 578 N N . ASP A 1 82 ? 31.64672 20.93682 173.14092 1.000 23.27164 176 ASP A N 1
ATOM 579 C CA . ASP A 1 82 ? 32.74552 21.62072 172.44805 1.000 22.80049 176 ASP A CA 1
ATOM 580 C C . ASP A 1 82 ? 32.42516 23.12324 172.47717 1.000 27.39640 176 ASP A C 1
ATOM 581 O O . ASP A 1 82 ? 31.75814 23.63174 171.57911 1.000 26.77186 176 ASP A O 1
ATOM 586 N N . PHE A 1 83 ? 32.88997 23.81313 173.52308 1.000 23.45266 177 PHE A N 1
ATOM 587 C CA . PHE A 1 83 ? 32.56680 25.23552 173.63477 1.000 20.34505 177 PHE A CA 1
ATOM 588 C C . PHE A 1 83 ? 33.56823 25.92807 174.54746 1.000 21.27977 177 PHE A C 1
ATOM 589 O O . PHE A 1 83 ? 34.28159 25.28108 175.31090 1.000 19.58398 177 PHE A O 1
ATOM 597 N N . THR A 1 84 ? 33.58427 27.26137 174.48055 1.000 22.35282 178 THR A N 1
ATOM 598 C CA . THR A 1 84 ? 34.45338 28.08598 175.31348 1.000 20.03554 178 THR A CA 1
ATOM 599 C C . THR A 1 84 ? 33.63279 29.17600 175.98511 1.000 18.57496 178 THR A C 1
ATOM 600 O O . THR A 1 84 ? 32.88189 29.89339 175.30867 1.000 20.66411 178 THR A O 1
ATOM 604 N N . CYS A 1 85 ? 33.78915 29.31296 177.30648 1.000 18.12949 179 CYS A N 1
ATOM 605 C CA . CYS A 1 85 ? 33.19875 30.42134 178.06271 1.000 18.82394 179 CYS A CA 1
ATOM 606 C C . CYS A 1 85 ? 34.24825 31.51932 178.21522 1.000 21.63627 179 CYS A C 1
ATOM 607 O O . CYS A 1 85 ? 35.27396 31.31994 178.87686 1.000 20.13851 179 CYS A O 1
ATOM 610 N N . TYR A 1 86 ? 33.98515 32.68167 177.61209 1.000 19.89104 180 TYR A N 1
ATOM 611 C CA . TYR A 1 86 ? 34.94220 33.78598 177.54854 1.000 21.91278 180 TYR A CA 1
ATOM 612 C C . TYR A 1 86 ? 34.69242 34.87061 178.58358 1.000 22.61107 180 TYR A C 1
ATOM 613 O O . TYR A 1 86 ? 35.64099 35.51886 179.02991 1.000 25.45690 180 TYR A O 1
ATOM 622 N N . ILE A 1 87 ? 33.43952 35.10305 178.93488 1.000 18.21837 181 ILE A N 1
ATOM 623 C CA . ILE A 1 87 ? 33.03368 36.18835 179.82376 1.000 23.90616 181 ILE A CA 1
ATOM 624 C C . ILE A 1 87 ? 32.06267 35.59478 180.81536 1.000 20.92181 181 ILE A C 1
ATOM 625 O O . ILE A 1 87 ? 31.19403 34.80961 180.42919 1.000 17.39561 181 ILE A O 1
ATOM 630 N N . SER A 1 88 ? 32.18383 35.97827 182.09016 1.000 18.51635 182 SER A N 1
ATOM 631 C CA . SER A 1 88 ? 31.22211 35.51379 183.09093 1.000 17.71194 182 SER A CA 1
ATOM 632 C C . SER A 1 88 ? 31.41535 36.43456 184.30108 1.000 19.75780 182 SER A C 1
ATOM 633 O O . SER A 1 88 ? 32.31417 36.21506 185.11183 1.000 18.56588 182 SER A O 1
ATOM 636 N N . ARG A 1 89 ? 30.60273 37.48300 184.38098 1.000 18.36430 183 ARG A N 1
ATOM 637 C CA . ARG A 1 89 ? 30.86785 38.51492 185.37750 1.000 17.27977 183 ARG A CA 1
ATOM 638 C C . ARG A 1 89 ? 29.60828 39.34129 185.58710 1.000 17.85587 183 ARG A C 1
ATOM 639 O O . ARG A 1 89 ? 28.73204 39.38012 184.70890 1.000 19.19774 183 ARG A O 1
ATOM 647 N N . PRO A 1 90 ? 29.50174 40.03784 186.73097 1.000 22.40236 184 PRO A N 1
ATOM 648 C CA . PRO A 1 90 ? 28.42249 41.02097 186.91322 1.000 20.83858 184 PRO A CA 1
ATOM 649 C C . PRO A 1 90 ? 28.44127 42.07097 185.81704 1.000 20.88027 184 PRO A C 1
ATOM 650 O O . PRO A 1 90 ? 29.49806 42.55725 185.40396 1.000 25.51417 184 PRO A O 1
ATOM 654 N N . LYS A 1 91 ? 27.24787 42.42663 185.36094 1.000 18.99065 185 LYS A N 1
ATOM 655 C CA . LYS A 1 91 ? 27.06629 43.33063 184.23574 1.000 28.66155 185 LYS A CA 1
ATOM 656 C C . LYS A 1 91 ? 26.85821 44.74103 184.76160 1.000 39.87859 185 LYS A C 1
ATOM 657 O O . LYS A 1 91 ? 26.11413 44.94823 185.72565 1.000 42.23025 185 LYS A O 1
ATOM 663 N N . GLY A 1 92 ? 27.53115 45.70455 184.13894 1.000 41.55294 186 GLY A N 1
ATOM 664 C CA . GLY A 1 92 ? 27.43435 47.08785 184.57216 1.000 50.73670 186 GLY A CA 1
ATOM 665 C C . GLY A 1 92 ? 28.35166 48.04286 183.83315 1.000 49.53289 186 GLY A C 1
ATOM 666 O O . GLY A 1 92 ? 28.00199 48.53998 182.76806 1.000 56.96888 186 GLY A O 1
ATOM 667 N N . PRO A 1 99 ? 38.65012 39.24009 175.15223 1.000 67.72906 193 PRO A N 1
ATOM 668 C CA . PRO A 1 99 ? 39.61483 38.13433 175.08074 1.000 69.52814 193 PRO A CA 1
ATOM 669 C C . PRO A 1 99 ? 39.60682 37.43046 173.72410 1.000 68.64787 193 PRO A C 1
ATOM 670 O O . PRO A 1 99 ? 38.55872 37.33647 173.08807 1.000 70.26737 193 PRO A O 1
ATOM 674 N N . ASN A 1 100 ? 40.77087 36.94398 173.29619 1.000 66.89872 194 ASN A N 1
ATOM 675 C CA . ASN A 1 100 ? 40.91733 36.31127 171.99464 1.000 60.52912 194 ASN A CA 1
ATOM 676 C C . ASN A 1 100 ? 40.41145 34.86994 172.03378 1.000 56.32162 194 ASN A C 1
ATOM 677 O O . ASN A 1 100 ? 40.14074 34.30358 173.09671 1.000 55.99692 194 ASN A O 1
ATOM 682 N N . GLN A 1 101 ? 40.28956 34.27350 170.84920 1.000 54.62122 195 GLN A N 1
ATOM 683 C CA . GLN A 1 101 ? 39.74163 32.92868 170.74759 1.000 54.07846 195 GLN A CA 1
ATOM 684 C C . GLN A 1 101 ? 40.61821 31.92984 171.49854 1.000 50.00098 195 GLN A C 1
ATOM 685 O O . GLN A 1 101 ? 41.84236 32.06788 171.57303 1.000 49.57246 195 GLN A O 1
ATOM 691 N N . PHE A 1 102 ? 39.97308 30.91450 172.06324 1.000 33.31079 196 PHE A N 1
ATOM 692 C CA . PHE A 1 102 ? 40.66988 29.90982 172.85570 1.000 32.55011 196 PHE A CA 1
ATOM 693 C C . PHE A 1 102 ? 39.90943 28.60056 172.73468 1.000 33.20369 196 PHE A C 1
ATOM 694 O O . PHE A 1 102 ? 38.73649 28.53600 173.10882 1.000 30.30040 196 PHE A O 1
ATOM 702 N N . PHE A 1 103 ? 40.55835 27.56315 172.21163 1.000 29.06298 197 PHE A N 1
ATOM 703 C CA . PHE A 1 103 ? 39.88918 26.27573 172.08862 1.000 32.37119 197 PHE A CA 1
ATOM 704 C C . PHE A 1 103 ? 40.90980 25.15768 172.25449 1.000 38.56663 197 PHE A C 1
ATOM 705 O O . PHE A 1 103 ? 42.11303 25.39199 172.36213 1.000 40.85896 197 PHE A O 1
ATOM 713 N N . ASP A 1 104 ? 40.40086 23.93144 172.26658 1.000 32.79274 198 ASP A N 1
ATOM 714 C CA . ASP A 1 104 ? 41.17522 22.73186 172.56034 1.000 37.19016 198 ASP A CA 1
ATOM 715 C C . ASP A 1 104 ? 41.13615 21.85478 171.32320 1.000 46.82192 198 ASP A C 1
ATOM 716 O O . ASP A 1 104 ? 40.05311 21.46862 170.86891 1.000 51.86167 198 ASP A O 1
ATOM 721 N N . ALA A 1 105 ? 42.30803 21.54308 170.78001 1.000 45.78744 199 ALA A N 1
ATOM 722 C CA . ALA A 1 105 ? 42.38353 20.78327 169.54774 1.000 48.37384 199 ALA A CA 1
ATOM 723 C C . ALA A 1 105 ? 42.97390 19.39656 169.73259 1.000 52.51396 199 ALA A C 1
ATOM 724 O O . ALA A 1 105 ? 43.17739 18.69271 168.73802 1.000 55.76659 199 ALA A O 1
ATOM 726 N N . LYS A 1 106 ? 43.24995 18.97171 170.95895 1.000 44.04442 200 LYS A N 1
ATOM 727 C CA . LYS A 1 106 ? 43.96481 17.71707 171.13212 1.000 54.21362 200 LYS A CA 1
ATOM 728 C C . LYS A 1 106 ? 42.99302 16.58856 171.46425 1.000 55.03296 200 LYS A C 1
ATOM 729 O O . LYS A 1 106 ? 41.95611 16.79880 172.09978 1.000 47.20870 200 LYS A O 1
ATOM 735 N N . ASP A 1 107 ? 43.32035 15.39398 170.96678 1.000 55.29124 201 ASP A N 1
ATOM 736 C CA . ASP A 1 107 ? 42.43768 14.23808 171.07394 1.000 52.13341 201 ASP A CA 1
ATOM 737 C C . ASP A 1 107 ? 42.07858 13.95147 172.52844 1.000 44.52581 201 ASP A C 1
ATOM 738 O O . ASP A 1 107 ? 42.86656 14.18791 173.44636 1.000 45.33791 201 ASP A O 1
ATOM 743 N N . LEU A 1 108 ? 40.83112 13.43347 172.73821 1.000 40.18537 202 LEU A N 1
ATOM 744 C CA . LEU A 1 108 ? 40.38653 12.91719 174.02324 1.000 38.82631 202 LEU A CA 1
ATOM 745 C C . LEU A 1 108 ? 40.68871 11.42779 174.12659 1.000 40.85688 202 LEU A C 1
ATOM 746 O O . LEU A 1 108 ? 40.67593 10.71516 173.11713 1.000 36.71503 202 LEU A O 1
ATOM 751 N N . PRO A 1 109 ? 40.94863 10.93619 175.33574 1.000 37.35267 203 PRO A N 1
ATOM 752 C CA . PRO A 1 109 ? 40.99014 9.48579 175.54124 1.000 37.03823 203 PRO A CA 1
ATOM 753 C C . PRO A 1 109 ? 39.62221 8.87361 175.27663 1.000 42.47043 203 PRO A C 1
ATOM 754 O O . PRO A 1 109 ? 38.58767 9.47896 175.55548 1.000 40.11158 203 PRO A O 1
ATOM 758 N N . ASP A 1 110 ? 39.61499 7.66348 174.72202 1.000 40.83552 204 ASP A N 1
ATOM 759 C CA . ASP A 1 110 ? 38.35532 7.04255 174.34039 1.000 41.82937 204 ASP A CA 1
ATOM 760 C C . ASP A 1 110 ? 37.82908 6.05232 175.37002 1.000 41.14509 204 ASP A C 1
ATOM 761 O O . ASP A 1 110 ? 36.72324 5.53163 175.19312 1.000 44.00247 204 ASP A O 1
ATOM 766 N N . LYS A 1 111 ? 38.57846 5.77983 176.43922 1.000 37.07808 205 LYS A N 1
ATOM 767 C CA . LYS A 1 111 ? 38.15011 4.81877 177.44446 1.000 31.50352 205 LYS A CA 1
ATOM 768 C C . LYS A 1 111 ? 38.48856 5.33079 178.83650 1.000 34.30227 205 LYS A C 1
ATOM 769 O O . LYS A 1 111 ? 39.38396 6.16151 179.02340 1.000 34.59117 205 LYS A O 1
ATOM 775 N N . TRP A 1 112 ? 37.74206 4.81351 179.80532 1.000 33.60323 206 TRP A N 1
ATOM 776 C CA . TRP A 1 112 ? 38.08023 4.95818 181.21259 1.000 31.04265 206 TRP A CA 1
ATOM 777 C C . TRP A 1 112 ? 39.54797 4.59039 181.43896 1.000 38.25105 206 TRP A C 1
ATOM 778 O O . TRP A 1 112 ? 40.05683 3.66953 180.78905 1.000 41.05944 206 TRP A O 1
ATOM 789 N N . PRO A 1 113 ? 40.25129 5.26832 182.35152 1.000 32.08660 207 PRO A N 1
ATOM 790 C CA . PRO A 1 113 ? 41.65460 4.91095 182.60941 1.000 33.95038 207 PRO A CA 1
ATOM 791 C C . PRO A 1 113 ? 41.78332 3.49179 183.12884 1.000 32.98172 207 PRO A C 1
ATOM 792 O O . PRO A 1 113 ? 41.05265 3.07179 184.02831 1.000 35.11204 207 PRO A O 1
ATOM 796 N N . SER A 1 114 ? 42.74632 2.76923 182.56552 1.000 36.06224 208 SER A N 1
ATOM 797 C CA . SER A 1 114 ? 43.08386 1.41550 182.97746 1.000 42.33786 208 SER A CA 1
ATOM 798 C C . SER A 1 114 ? 43.99251 1.43644 184.20459 1.000 40.11699 208 SER A C 1
ATOM 799 O O . SER A 1 114 ? 44.58070 2.46038 184.56295 1.000 32.52626 208 SER A O 1
ATOM 802 N N . LYS A 1 115 ? 44.12745 0.26735 184.83624 1.000 32.11579 209 LYS A N 1
ATOM 803 C CA . LYS A 1 115 ? 44.96390 0.17396 186.02547 1.000 31.84320 209 LYS A CA 1
ATOM 804 C C . LYS A 1 115 ? 46.38380 0.64364 185.74487 1.000 34.05771 209 LYS A C 1
ATOM 805 O O . LYS A 1 115 ? 47.03721 1.19037 186.64188 1.000 31.10072 209 LYS A O 1
ATOM 811 N N . GLU A 1 116 ? 46.87337 0.46197 184.50665 1.000 32.73310 210 GLU A N 1
ATOM 812 C CA . GLU A 1 116 ? 48.24922 0.84758 184.21392 1.000 32.98368 210 GLU A CA 1
ATOM 813 C C . GLU A 1 116 ? 48.41200 2.36304 184.16789 1.000 31.62839 210 GLU A C 1
ATOM 814 O O . GLU A 1 116 ? 49.50727 2.87177 184.43181 1.000 33.56701 210 GLU A O 1
ATOM 820 N N . ALA A 1 117 ? 47.33954 3.09735 183.86681 1.000 30.66540 211 ALA A N 1
ATOM 821 C CA . ALA A 1 117 ? 47.40707 4.55330 183.93069 1.000 30.82027 211 ALA A CA 1
ATOM 822 C C . ALA A 1 117 ? 47.61429 5.03123 185.36726 1.000 32.77234 211 ALA A C 1
ATOM 823 O O . ALA A 1 117 ? 48.39697 5.95589 185.61746 1.000 27.96235 211 ALA A O 1
ATOM 825 N N . PHE A 1 118 ? 46.92449 4.40961 186.32536 1.000 32.54790 212 PHE A N 1
ATOM 826 C CA . PHE A 1 118 ? 47.15328 4.73547 187.73097 1.000 27.59846 212 PHE A CA 1
ATOM 827 C C . PHE A 1 118 ? 48.57659 4.39449 188.15732 1.000 31.28550 212 PHE A C 1
ATOM 828 O O . PHE A 1 118 ? 49.21045 5.16101 188.89311 1.000 28.04564 212 PHE A O 1
ATOM 836 N N . ALA A 1 119 ? 49.10095 3.25086 187.70111 1.000 29.68559 213 ALA A N 1
ATOM 837 C CA . ALA A 1 119 ? 50.44395 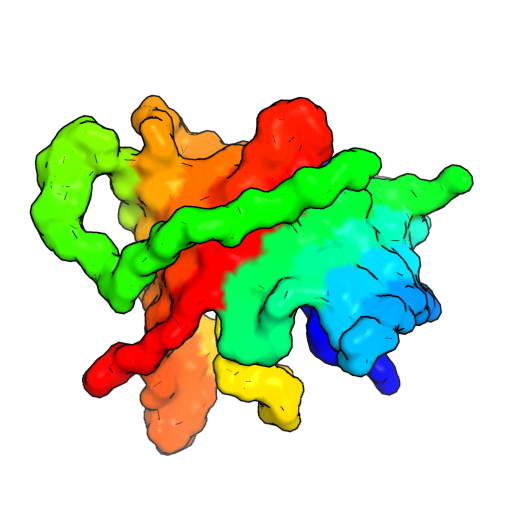2.83410 188.09266 1.000 30.58629 213 ALA A CA 1
ATOM 838 C C . ALA A 1 119 ? 51.53544 3.67086 187.43356 1.000 30.75806 213 ALA A C 1
ATOM 839 O O . ALA A 1 119 ? 52.66851 3.67685 187.92194 1.000 31.31646 213 ALA A O 1
ATOM 841 N N . ASP A 1 120 ? 51.22348 4.36264 186.33749 1.000 30.44648 214 ASP A N 1
ATOM 842 C CA . ASP A 1 120 ? 52.18542 5.21455 185.64110 1.000 31.87622 214 ASP A CA 1
ATOM 843 C C . ASP A 1 120 ? 52.47747 6.43829 186.49917 1.000 29.79613 214 ASP A C 1
ATOM 844 O O . ASP A 1 120 ? 51.62314 7.30714 186.64259 1.000 28.60210 214 ASP A O 1
ATOM 849 N N . GLN A 1 121 ? 53.68921 6.53699 187.03583 1.000 30.45498 215 GLN A N 1
ATOM 850 C CA . GLN A 1 121 ? 53.96385 7.61260 187.98013 1.000 29.76868 215 GLN A CA 1
ATOM 851 C C . GLN A 1 121 ? 54.14538 8.97647 187.31917 1.000 32.86242 215 GLN A C 1
ATOM 852 O O . GLN A 1 121 ? 54.30085 9.97391 188.02684 1.000 34.78378 215 GLN A O 1
ATOM 858 N N . SER A 1 122 ? 54.11369 9.05715 185.99493 1.000 34.66810 216 SER A N 1
ATOM 859 C CA . SER A 1 122 ? 54.13204 10.33900 185.30739 1.000 34.70994 216 SER A CA 1
ATOM 860 C C . SER A 1 122 ? 52.73940 10.91705 185.12818 1.000 32.01737 216 SER A C 1
ATOM 861 O O . SER A 1 122 ? 52.60167 12.03326 184.61274 1.000 32.88667 216 SER A O 1
ATOM 864 N N . ARG A 1 123 ? 51.70560 10.17643 185.51456 1.000 27.53979 217 ARG A N 1
ATOM 865 C CA . ARG A 1 123 ? 50.32373 10.60197 185.36270 1.000 26.37390 217 ARG A CA 1
ATOM 866 C C . ARG A 1 123 ? 49.66431 10.69887 186.73521 1.000 25.38089 217 ARG A C 1
ATOM 867 O O . ARG A 1 123 ? 49.90659 9.86056 187.60816 1.000 30.26488 217 ARG A O 1
ATOM 875 N N . PHE A 1 124 ? 48.82498 11.71689 186.91789 1.000 24.29104 218 PHE A N 1
ATOM 876 C CA . PHE A 1 124 ? 48.25140 12.02909 188.23239 1.000 27.47781 218 PHE A CA 1
ATOM 877 C C . PHE A 1 124 ? 46.73754 11.89966 188.17192 1.000 22.65392 218 PHE A C 1
ATOM 878 O O . PHE A 1 124 ? 46.05346 12.78766 187.66229 1.000 25.21911 218 PHE A O 1
ATOM 886 N N . LEU A 1 125 ? 46.21933 10.78810 188.69705 1.000 25.84547 219 LEU A N 1
ATOM 887 C CA . LEU A 1 125 ? 44.80060 10.45935 188.62403 1.000 25.42511 219 LEU A CA 1
ATOM 888 C C . LEU A 1 125 ? 44.19962 10.41414 190.02278 1.000 22.02366 219 LEU A C 1
ATOM 889 O O . LEU 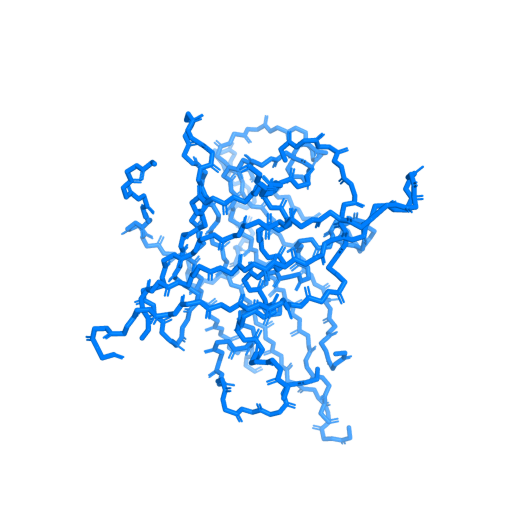A 1 125 ? 44.81359 9.89079 190.95270 1.000 22.48746 219 LEU A O 1
ATOM 894 N N . TYR A 1 126 ? 42.99803 10.96489 190.16029 1.000 21.27824 220 TYR A N 1
ATOM 895 C CA . TYR A 1 126 ? 42.33706 11.11282 191.45396 1.000 20.93626 220 TYR A CA 1
ATOM 896 C C . TYR A 1 126 ? 41.00885 10.37516 191.39363 1.000 23.22582 220 TYR A C 1
ATOM 897 O O . TYR A 1 126 ? 40.08761 10.81546 190.69766 1.000 23.21628 220 TYR A O 1
ATOM 906 N N . LYS A 1 127 ? 40.92073 9.25104 192.10708 1.000 21.83951 221 LYS A N 1
ATOM 907 C CA . LYS A 1 127 ? 39.67644 8.49776 192.23915 1.000 27.38502 221 LYS A CA 1
ATOM 908 C C . LYS A 1 127 ? 38.81813 9.17697 193.29534 1.000 26.83138 221 LYS A C 1
ATOM 909 O O . LYS A 1 127 ? 39.12003 9.10502 194.49678 1.000 25.44166 221 LYS A O 1
ATOM 923 N N . GLN A 1 129 ? 35.72130 10.23425 195.81067 1.000 32.16714 223 GLN A N 1
ATOM 924 C CA . GLN A 1 129 ? 34.73972 9.62664 196.69295 1.000 34.96172 223 GLN A CA 1
ATOM 925 C C . GLN A 1 129 ? 33.40311 10.33594 196.49594 1.000 29.96168 223 GLN A C 1
ATOM 926 O O . GLN A 1 129 ? 33.34952 11.46524 196.01768 1.000 26.54784 223 GLN A O 1
ATOM 932 N N . LYS A 1 130 ? 32.31761 9.64812 196.86450 1.000 31.45984 224 LYS A N 1
ATOM 933 C CA . LYS A 1 130 ? 30.98146 10.22821 196.74157 1.000 29.13916 224 LYS A CA 1
ATOM 934 C C . LYS A 1 130 ? 30.90878 11.60433 197.38197 1.000 30.57342 224 LYS A C 1
ATOM 935 O O . LYS A 1 130 ? 30.32907 12.53382 196.80995 1.000 33.22877 224 LYS A O 1
ATOM 941 N N . SER A 1 131 ? 31.50397 11.75904 198.57070 1.000 31.11834 225 SER A N 1
ATOM 942 C CA . SER A 1 131 ? 31.50939 13.06413 199.21623 1.000 27.60037 225 SER A CA 1
ATOM 943 C C . SER A 1 131 ? 32.22047 14.10295 198.36319 1.000 32.47177 225 SER A C 1
ATOM 944 O O . SER A 1 131 ? 31.81984 15.27156 198.35882 1.000 35.83863 225 SER A O 1
ATOM 947 N N . ASP A 1 132 ? 33.25908 13.69960 197.62237 1.000 28.05720 226 ASP A N 1
ATOM 948 C CA . ASP A 1 132 ? 33.98955 14.66075 196.79182 1.000 29.56662 226 ASP A CA 1
ATOM 949 C C . ASP A 1 132 ? 33.09486 15.27502 195.72000 1.000 31.34197 226 ASP A C 1
ATOM 950 O O . ASP A 1 132 ? 33.08894 16.50081 195.52387 1.000 29.85102 226 ASP A O 1
ATOM 955 N N . TRP A 1 133 ? 32.35596 14.44324 194.97870 1.000 27.95671 227 TRP A N 1
ATOM 956 C CA . TRP A 1 133 ? 31.52735 15.04213 193.93641 1.000 31.21203 227 TRP A CA 1
ATOM 957 C C . TRP A 1 133 ? 30.27128 15.67721 194.50739 1.000 33.73330 227 TRP A C 1
ATOM 958 O O . TRP A 1 133 ? 29.78821 16.66965 193.95742 1.000 29.46162 227 TRP A O 1
ATOM 969 N N . GLU A 1 134 ? 29.75316 15.16487 195.62338 1.000 33.02880 228 GLU A N 1
ATOM 970 C CA . GLU A 1 134 ? 28.59161 15.80987 196.22131 1.000 34.71727 228 GLU A CA 1
ATOM 971 C C . GLU A 1 134 ? 28.91847 17.21422 196.70503 1.000 38.94641 228 GLU A C 1
ATOM 972 O O . GLU A 1 134 ? 28.05627 18.09717 196.65831 1.000 39.80317 228 GLU A O 1
ATOM 978 N N . GLU A 1 135 ? 30.15498 17.45694 197.13813 1.000 31.06372 229 GLU A N 1
ATOM 979 C CA . GLU A 1 135 ? 30.52275 18.79094 197.59808 1.000 30.12134 229 GLU A CA 1
ATOM 980 C C . GLU A 1 135 ? 31.00489 19.71642 196.48582 1.000 32.70901 229 GLU A C 1
ATOM 981 O O . GLU A 1 135 ? 31.19484 20.90870 196.74122 1.000 30.42248 229 GLU A O 1
ATOM 987 N N . HIS A 1 136 ? 31.20151 19.22187 195.26156 1.000 24.77719 230 HIS A N 1
ATOM 988 C CA . HIS A 1 136 ? 31.67944 20.06296 194.16439 1.000 25.23361 230 HIS A CA 1
ATOM 989 C C . HIS A 1 136 ? 30.79743 19.80512 192.94738 1.000 24.05156 230 HIS A C 1
ATOM 990 O O . HIS A 1 136 ? 31.09155 18.92437 192.13879 1.000 25.19805 230 HIS A O 1
ATOM 997 N N . ASP A 1 137 ? 29.73119 20.59649 192.80934 1.000 22.10040 231 ASP A N 1
ATOM 998 C CA . ASP A 1 137 ? 28.67370 20.26168 191.85889 1.000 23.78784 231 ASP A CA 1
ATOM 999 C C . ASP A 1 137 ? 29.03136 20.57002 190.41495 1.000 22.10635 231 ASP A C 1
ATOM 1000 O O . ASP A 1 137 ? 28.21935 20.28698 189.53089 1.000 22.69807 231 ASP A O 1
ATOM 1005 N N . TRP A 1 138 ? 30.21269 21.12977 190.13679 1.000 19.82493 232 TRP A N 1
ATOM 1006 C CA . TRP A 1 138 ? 30.60919 21.23800 188.73611 1.000 16.30490 232 TRP A CA 1
ATOM 1007 C C . TRP A 1 138 ? 30.78633 19.86921 188.09154 1.000 17.75998 232 TRP A C 1
ATOM 1008 O O . TRP A 1 138 ? 30.68108 19.75028 186.87026 1.000 17.78832 232 TRP A O 1
ATOM 1019 N N . ILE A 1 139 ? 31.05497 18.83056 188.88097 1.000 22.87102 233 ILE A N 1
ATOM 1020 C CA . ILE A 1 139 ? 31.12260 17.48678 188.32224 1.000 20.32399 233 ILE A CA 1
ATOM 1021 C C . ILE A 1 139 ? 29.75838 17.08518 187.77547 1.000 23.96707 233 ILE A C 1
ATOM 1022 O O . ILE A 1 139 ? 29.63848 16.64254 186.62886 1.000 19.48790 233 ILE A O 1
ATOM 1027 N N . ARG A 1 140 ? 28.70219 17.28533 188.57220 1.000 21.12610 234 ARG A N 1
ATOM 1028 C CA . ARG A 1 140 ? 27.35288 17.01864 188.08224 1.000 24.49605 234 ARG A CA 1
ATOM 1029 C C . ARG A 1 140 ? 27.01930 17.88575 186.87431 1.000 22.05172 234 ARG A C 1
ATOM 1030 O O . ARG A 1 140 ? 26.38831 17.41353 185.92101 1.000 22.85000 234 ARG A O 1
ATOM 1038 N N . LEU A 1 141 ? 27.42734 19.15945 186.90021 1.000 19.16075 235 LEU A N 1
ATOM 1039 C CA . LEU A 1 141 ? 27.21898 20.03102 185.74814 1.000 19.47217 235 LEU A CA 1
ATOM 1040 C C . LEU A 1 141 ? 27.81552 19.43784 184.47287 1.000 20.14575 235 LEU A C 1
ATOM 1041 O O . LEU A 1 141 ? 27.16134 19.41847 183.41822 1.000 20.18864 235 LEU A O 1
ATOM 1046 N N . TYR A 1 142 ? 29.06996 18.96762 184.53574 1.000 21.17032 236 TYR A N 1
ATOM 1047 C CA . TYR A 1 142 ? 29.69163 18.46053 183.31302 1.000 19.95456 236 TYR A CA 1
ATOM 1048 C C . TYR A 1 142 ? 28.98795 17.19542 182.84144 1.000 21.64942 236 TYR A C 1
ATOM 1049 O O . TYR A 1 142 ? 28.80523 16.99400 181.63244 1.000 24.37171 236 TYR A O 1
ATOM 1066 N N . GLU A 1 144 ? 25.75051 16.61795 183.29151 1.000 24.34651 238 GLU A N 1
ATOM 1067 C CA . GLU A 1 144 ? 24.47686 17.05564 182.72667 1.000 24.44650 238 GLU A CA 1
ATOM 1068 C C . GLU A 1 144 ? 24.64889 17.60024 181.31455 1.000 22.26406 238 GLU A C 1
ATOM 1069 O O . GLU A 1 144 ? 23.83120 17.31827 180.42900 1.000 24.36758 238 GLU A O 1
ATOM 1075 N N . ILE A 1 145 ? 25.70622 18.37649 181.07678 1.000 22.06765 239 ILE A N 1
ATOM 1076 C CA . ILE A 1 145 ? 25.94367 18.88836 179.73050 1.000 20.72177 239 ILE A CA 1
ATOM 1077 C C . ILE A 1 145 ? 26.27138 17.74745 178.77511 1.000 22.90221 239 ILE A C 1
ATOM 1078 O O . IL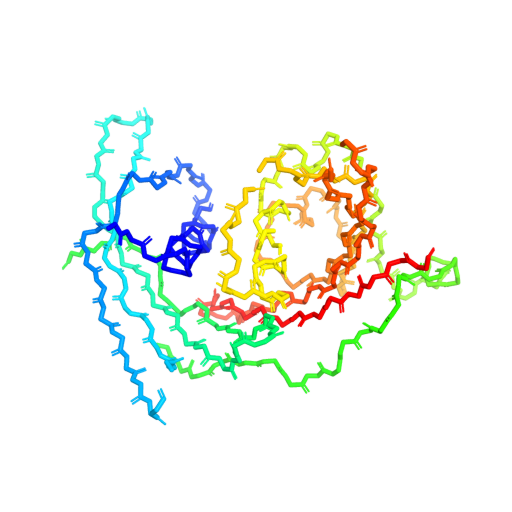E A 1 145 ? 25.83104 17.74411 177.61949 1.000 23.28486 239 ILE A O 1
ATOM 1083 N N . SER A 1 146 ? 27.03332 16.75646 179.24349 1.000 23.93446 240 SER A N 1
ATOM 1084 C CA . SER A 1 146 ? 27.33813 15.59185 178.41695 1.000 24.77386 240 SER A CA 1
ATOM 1085 C C . SER A 1 146 ? 26.07057 14.83044 178.05373 1.000 24.74152 240 SER A C 1
ATOM 1086 O O . SER A 1 146 ? 25.87471 14.43876 176.89562 1.000 25.08449 240 SER A O 1
ATOM 1089 N N . PHE A 1 147 ? 25.20427 14.59176 179.04108 1.000 23.83027 241 PHE A N 1
ATOM 1090 C CA . PHE A 1 147 ? 23.96198 13.86641 178.77692 1.000 28.57397 241 PHE A CA 1
ATOM 1091 C C . PHE A 1 147 ? 23.08461 14.62532 177.78425 1.000 25.70315 241 PHE A C 1
ATOM 1092 O O . PHE A 1 147 ? 22.49677 14.02575 176.87265 1.000 28.11155 241 PHE A O 1
ATOM 1100 N N . PHE A 1 148 ? 22.99882 15.94832 177.95057 1.000 27.65387 242 PHE A N 1
ATOM 1101 C CA . PHE A 1 148 ? 22.21016 16.80103 177.06420 1.000 24.70583 242 PHE A CA 1
ATOM 1102 C C . PHE A 1 148 ? 22.67512 16.68686 175.62088 1.000 28.34955 242 PHE A C 1
ATOM 1103 O O . PHE A 1 148 ? 21.85269 16.56374 174.69699 1.000 28.90190 242 PHE A O 1
ATOM 1111 N N . ASN A 1 149 ? 23.99118 16.70821 175.40386 1.000 25.06972 243 ASN A N 1
ATOM 1112 C CA . ASN A 1 149 ? 24.52139 16.63365 174.04851 1.000 26.00715 243 ASN A CA 1
ATOM 1113 C C . ASN A 1 149 ? 24.38671 15.25575 173.41877 1.000 38.37030 243 ASN A C 1
ATOM 1114 O O . ASN A 1 149 ? 24.65962 15.12413 172.21741 1.000 35.91363 243 ASN A O 1
ATOM 1119 N N . ARG A 1 150 ? 23.98164 14.22643 174.17261 1.000 28.35938 244 ARG A N 1
ATOM 1120 C CA . ARG A 1 150 ? 23.68888 12.94924 173.51867 1.000 35.03218 244 ARG A CA 1
ATOM 1121 C C . ARG A 1 150 ? 22.49296 13.07017 172.58512 1.000 41.52005 244 ARG A C 1
ATOM 1122 O O . ARG A 1 150 ? 22.48967 12.49589 171.48847 1.000 41.23356 244 ARG A O 1
ATOM 1130 N N . ASP A 1 151 ? 21.45823 13.79475 173.01274 1.000 39.10635 245 ASP A N 1
ATOM 1131 C CA . ASP A 1 151 ? 20.29121 14.03229 172.16362 1.000 40.23807 245 ASP A CA 1
ATOM 1132 C C . ASP A 1 151 ? 19.58085 15.25250 172.74094 1.000 42.17765 245 ASP A C 1
ATOM 1133 O O . ASP A 1 151 ? 18.90499 15.14859 173.76819 1.000 50.59830 245 ASP A O 1
ATOM 1138 N N . ARG A 1 152 ? 19.76443 16.39817 172.09067 1.000 38.17000 246 ARG A N 1
ATOM 1139 C CA . ARG A 1 152 ? 19.23929 17.64350 172.62459 1.000 35.70929 246 ARG A CA 1
ATOM 1140 C C . ARG A 1 152 ? 17.73848 17.77730 172.43986 1.000 37.91211 246 ARG A C 1
ATOM 1141 O O . ARG A 1 152 ? 17.14317 18.70261 173.00091 1.000 43.72580 246 ARG A O 1
ATOM 1149 N N . CYS A 1 153 ? 17.11577 16.85986 171.70803 1.000 45.05482 247 CYS A N 1
ATOM 1150 C CA . CYS A 1 153 ? 15.68685 16.92670 171.43955 1.000 56.53358 247 CYS A CA 1
ATOM 1151 C C . CYS A 1 153 ? 14.83965 16.28053 172.52612 1.000 59.83148 247 CYS A C 1
ATOM 1152 O O . CYS A 1 153 ? 13.63193 16.53652 172.58173 1.000 64.97616 247 CYS A O 1
ATOM 1155 N N . LEU A 1 154 ? 15.43926 15.46461 173.38939 1.000 59.31451 248 LEU A N 1
ATOM 1156 C CA . LEU A 1 154 ? 14.70527 14.82578 174.46774 1.000 59.46003 248 LEU A CA 1
ATOM 1157 C C . LEU A 1 154 ? 14.16214 15.86599 175.44683 1.000 63.81323 248 LEU A C 1
ATOM 1158 O O . LEU A 1 154 ? 14.52827 17.04293 175.42259 1.000 65.77767 248 LEU A O 1
ATOM 1163 N N . ASP A 1 155 ? 13.26130 15.40703 176.31636 1.000 67.70530 249 ASP A N 1
ATOM 1164 C CA . ASP A 1 155 ? 12.74221 16.21609 177.41735 1.000 72.55694 249 ASP A CA 1
ATOM 1165 C C . ASP A 1 155 ? 13.51338 15.81532 178.67285 1.000 66.91143 249 ASP A C 1
ATOM 1166 O O . ASP A 1 155 ? 13.04591 15.04748 179.51429 1.000 71.40523 249 ASP A O 1
ATOM 1171 N N . HIS A 1 156 ? 14.72200 16.35909 178.78849 1.000 52.51018 250 HIS A N 1
ATOM 1172 C CA . HIS A 1 156 ? 15.67637 15.88279 179.78108 1.000 43.45578 250 HIS A CA 1
ATOM 1173 C C . HIS A 1 156 ? 15.16976 16.10866 181.19732 1.000 41.39120 250 HIS A C 1
ATOM 1174 O O . HIS A 1 156 ? 14.63732 17.17256 181.52087 1.000 47.48174 250 HIS A O 1
ATOM 1181 N N . ASN A 1 157 ? 15.31206 15.08475 182.03269 1.000 45.39431 251 ASN A N 1
ATOM 1182 C CA . ASN A 1 157 ? 15.07000 15.17586 183.47175 1.000 45.70913 251 ASN A CA 1
ATOM 1183 C C . ASN A 1 157 ? 16.39339 14.83341 184.14810 1.000 40.03958 251 ASN A C 1
ATOM 1184 O O . ASN A 1 157 ? 16.74338 13.65510 184.27124 1.000 37.25110 251 ASN A O 1
ATOM 1197 N N . SER A 1 159 ? 17.28750 14.78399 187.05536 1.000 42.03146 253 SER A N 1
ATOM 1198 C CA . SER A 1 159 ? 17.19539 13.98759 188.27177 1.000 43.50667 253 SER A CA 1
ATOM 1199 C C . SER A 1 159 ? 17.16987 12.48960 187.98915 1.000 43.14952 253 SER A C 1
ATOM 1200 O O . SER A 1 159 ? 17.25453 11.69886 188.93542 1.000 39.05025 253 SER A O 1
ATOM 1203 N N . ASP A 1 160 ? 17.06058 12.08037 186.72005 1.000 38.52956 254 ASP A N 1
ATOM 1204 C CA . ASP A 1 160 ? 17.20175 10.67219 186.36788 1.000 36.59256 254 ASP A CA 1
ATOM 1205 C C . ASP A 1 160 ? 18.64768 10.19524 186.41443 1.000 35.44289 254 ASP A C 1
ATOM 1206 O O . ASP A 1 160 ? 18.88389 8.98647 186.30708 1.000 41.08148 254 ASP A O 1
ATOM 1211 N N . LEU A 1 161 ? 19.61128 11.10333 186.54816 1.000 34.09127 255 LEU A N 1
ATOM 1212 C CA . LEU A 1 161 ? 21.02414 10.76103 186.48491 1.000 32.08327 255 LEU A CA 1
ATOM 1213 C C . LEU A 1 161 ? 21.57324 10.54141 187.88561 1.000 34.03338 255 LEU A C 1
ATOM 1214 O O . LEU A 1 161 ? 21.26674 11.30319 188.80737 1.000 38.98204 255 LEU A O 1
ATOM 1219 N N . LYS A 1 162 ? 22.39688 9.50404 188.03577 1.000 32.37550 256 LYS A N 1
ATOM 1220 C CA . LYS A 1 162 ? 23.00958 9.16963 189.31722 1.000 33.82888 256 LYS A CA 1
ATOM 1221 C C . LYS A 1 162 ? 24.48285 8.85846 189.10655 1.000 34.34887 256 LYS A C 1
ATOM 1222 O O . LYS A 1 162 ? 24.81795 7.89911 188.40594 1.000 32.47841 256 LYS A O 1
ATOM 1228 N N . ILE A 1 163 ? 25.36014 9.63610 189.74206 1.000 28.97020 257 ILE A N 1
ATOM 1229 C CA . ILE A 1 163 ? 26.79708 9.42092 189.58885 1.000 26.24867 257 ILE A CA 1
ATOM 1230 C C . ILE A 1 163 ? 27.22564 8.17049 190.34532 1.000 32.09163 257 ILE A C 1
ATOM 1231 O O . ILE A 1 163 ? 26.87739 7.97974 191.51765 1.000 36.01740 257 ILE A O 1
ATOM 1236 N N . LEU A 1 164 ? 28.00056 7.31263 189.68297 1.000 30.32625 258 LEU A N 1
ATOM 1237 C CA . LEU A 1 164 ? 28.51795 6.10478 190.31697 1.000 29.83587 258 LEU A CA 1
ATOM 1238 C C . LEU A 1 164 ? 30.00805 6.15465 190.59712 1.000 35.69420 258 LEU A C 1
ATOM 1239 O O . LEU A 1 164 ? 30.45325 5.56939 191.58840 1.000 33.59475 258 LEU A O 1
ATOM 1244 N N . ASP A 1 165 ? 30.78536 6.83976 189.75907 1.000 28.65335 259 ASP A N 1
ATOM 1245 C CA . ASP A 1 165 ? 32.23491 6.84755 189.90017 1.000 28.02562 259 ASP A CA 1
ATOM 1246 C C . ASP A 1 165 ? 32.77809 8.03820 189.12829 1.000 27.69584 259 ASP A C 1
ATOM 1247 O O . ASP A 1 165 ? 32.23520 8.40075 188.07798 1.000 26.06876 259 ASP A O 1
ATOM 1252 N N . VAL A 1 166 ? 33.82275 8.66509 189.66708 1.000 22.57264 260 VAL A N 1
ATOM 1253 C CA . VAL A 1 166 ? 34.43767 9.83241 189.03733 1.000 22.78587 260 VAL A CA 1
ATOM 1254 C C . VAL A 1 166 ? 35.94435 9.70519 189.19990 1.000 23.55597 260 VAL A C 1
ATOM 1255 O O . VAL A 1 166 ? 36.42784 9.41340 190.29611 1.000 22.58050 260 VAL A O 1
ATOM 1259 N N . VAL A 1 167 ? 36.68296 9.91095 188.11434 1.000 22.00034 261 VAL A N 1
ATOM 1260 C CA . VAL A 1 167 ? 38.13882 9.96944 188.15333 1.000 24.56249 261 VAL A CA 1
ATOM 1261 C C . VAL A 1 167 ? 38.55118 11.26515 187.47157 1.000 25.38501 261 VAL A C 1
ATOM 1262 O O . VAL A 1 167 ? 38.01902 11.59835 186.41253 1.000 22.30657 261 VAL A O 1
ATOM 1266 N N . VAL A 1 168 ? 39.47679 12.00509 188.07984 1.000 24.19616 262 VAL A N 1
ATOM 1267 C CA . VAL A 1 168 ? 39.99507 13.23600 187.48946 1.000 22.03597 262 VAL A CA 1
ATOM 1268 C C . VAL A 1 168 ? 41.49132 13.07915 187.26974 1.000 21.48062 262 VAL A C 1
ATOM 1269 O O . VAL A 1 168 ? 42.20133 12.57446 188.14604 1.000 23.02060 262 VAL A O 1
ATOM 1273 N N . GLU A 1 169 ? 41.97068 13.51955 186.10787 1.000 20.27724 263 GLU A N 1
ATOM 1274 C CA . GLU A 1 169 ? 43.38933 13.49393 185.79114 1.000 24.12603 263 GLU A CA 1
ATOM 1275 C C . GLU A 1 169 ? 43.88728 14.91994 185.60582 1.000 23.61392 263 GLU A C 1
ATOM 1276 O O . GLU A 1 169 ? 43.24982 15.72808 184.91303 1.000 20.12825 263 GLU A O 1
ATOM 1282 N N . THR A 1 170 ? 45.01829 15.22495 186.23587 1.000 21.19880 264 THR A N 1
ATOM 1283 C CA . THR A 1 170 ? 45.67417 16.51778 186.12798 1.000 25.35970 264 THR A CA 1
ATOM 1284 C C . THR A 1 170 ? 47.02854 16.34659 185.46185 1.000 24.34895 264 THR A C 1
ATOM 1285 O O . THR A 1 170 ? 47.55693 15.24079 185.34080 1.000 29.51622 264 THR A O 1
ATOM 1289 N N . GLU A 1 171 ? 47.59694 17.48607 185.07005 1.000 27.41404 265 GLU A N 1
ATOM 1290 C CA . GLU A 1 171 ? 48.91705 17.55171 184.46139 1.000 28.52902 265 GLU A CA 1
ATOM 1291 C C . GLU A 1 171 ? 50.02852 17.64537 185.49604 1.000 26.94126 265 GLU A C 1
ATOM 1292 O O . GLU A 1 171 ? 51.18633 17.37207 185.17154 1.000 30.91069 265 GLU A O 1
ATOM 1298 N N . GLU A 1 172 ? 49.69121 17.99923 186.73529 1.000 23.06172 266 GLU A N 1
ATOM 1299 C CA . GLU A 1 172 ? 50.65797 18.22784 187.79294 1.000 28.54249 266 GLU A CA 1
ATOM 1300 C C . GLU A 1 172 ? 50.19541 17.50824 189.04993 1.000 24.60425 266 GLU A C 1
ATOM 1301 O O . GLU A 1 172 ? 48.99136 17.34980 189.28642 1.000 23.03164 266 GLU A O 1
ATOM 1307 N N . ASN A 1 173 ? 51.16867 17.10584 189.85650 1.000 23.88211 267 ASN A N 1
ATOM 1308 C CA . ASN A 1 173 ? 50.92165 16.37349 191.09472 1.000 23.70253 267 ASN A CA 1
ATOM 1309 C C . ASN A 1 173 ? 50.50821 17.36182 192.18488 1.000 23.21979 267 ASN A C 1
ATOM 1310 O O . ASN A 1 173 ? 51.35950 17.95629 192.84767 1.000 27.61881 267 ASN A O 1
ATOM 1315 N N . VAL A 1 174 ? 49.20347 17.50354 192.41142 1.000 22.17518 268 VAL A N 1
ATOM 1316 C CA . VAL A 1 174 ? 48.70294 18.52971 193.32966 1.000 21.75616 268 VAL A CA 1
ATOM 1317 C C . VAL A 1 174 ? 47.80655 17.87611 194.37815 1.000 26.27429 268 VAL A C 1
ATOM 1318 O O . VAL A 1 174 ? 47.36929 16.72615 194.20863 1.000 21.22550 268 VAL A O 1
ATOM 1322 N N . PRO A 1 175 ? 47.50947 18.58230 195.47972 1.000 25.49412 269 PRO A N 1
ATOM 1323 C CA . PRO A 1 175 ? 46.57495 18.01915 196.46820 1.000 25.05714 269 PRO A CA 1
ATOM 1324 C C . PRO A 1 175 ? 45.18745 17.85577 195.86810 1.000 20.08247 269 PRO A C 1
ATOM 1325 O O . PRO A 1 175 ? 44.76481 18.62194 194.99862 1.000 19.49247 269 PRO A O 1
ATOM 1329 N N . ARG A 1 176 ? 44.46892 16.84629 196.36475 1.000 21.79813 270 ARG A N 1
ATOM 1330 C CA . ARG A 1 176 ? 43.10845 16.58369 195.89357 1.000 19.40138 270 ARG A CA 1
ATOM 1331 C C . ARG A 1 176 ? 42.22656 17.82222 196.00473 1.000 18.74824 270 ARG A C 1
ATOM 1332 O O . ARG A 1 176 ? 41.40933 18.08785 195.11954 1.000 19.18349 270 ARG A O 1
ATOM 1340 N N A GLU A 1 177 ? 42.38105 18.59817 197.08252 0.500 18.99614 271 GLU A N 1
ATOM 1341 N N B GLU A 1 177 ? 42.38001 18.59524 197.08438 0.500 18.99700 271 GLU A N 1
ATOM 1342 C CA A GLU A 1 177 ? 41.56488 19.79929 197.24612 0.500 20.92271 271 GLU A CA 1
ATOM 1343 C CA B GLU A 1 177 ? 41.56600 19.79689 197.24477 0.500 20.91224 271 GLU A CA 1
ATOM 1344 C C A GLU A 1 177 ? 41.75987 20.76616 196.08184 0.500 21.95890 271 GLU A C 1
ATOM 1345 C C B GLU A 1 177 ? 41.75772 20.75702 196.07519 0.500 21.94554 271 GLU A C 1
ATOM 1346 O O A GLU A 1 177 ? 40.80528 21.41416 195.63200 0.500 20.51033 271 GLU A O 1
ATOM 1347 O O B GLU A 1 177 ? 40.79884 21.39191 195.61577 0.500 20.63917 271 GLU A O 1
ATOM 1358 N N . THR A 1 178 ? 42.99396 20.88324 195.58776 1.000 20.95650 272 THR A N 1
ATOM 1359 C CA . THR A 1 178 ? 43.25614 21.73318 194.42876 1.000 20.97593 272 THR A CA 1
ATOM 1360 C C . THR A 1 178 ? 42.54218 21.21394 193.19240 1.000 24.13275 272 THR A C 1
ATOM 1361 O O . THR A 1 178 ? 41.99837 21.99703 192.40303 1.000 21.98241 272 THR A O 1
ATOM 1365 N N . VAL A 1 179 ? 42.52861 19.89188 193.00508 1.000 19.65669 273 VAL A N 1
ATOM 1366 C CA . VAL A 1 179 ? 41.86079 19.32577 191.83538 1.000 18.81213 273 VAL A CA 1
ATOM 1367 C C . VAL A 1 179 ? 40.38740 19.70534 191.81967 1.000 23.55904 273 VAL A C 1
ATOM 1368 O O . VAL A 1 179 ? 39.81232 19.98746 190.76077 1.000 21.34290 273 VAL A O 1
ATOM 1372 N N . LEU A 1 180 ? 39.75026 19.71237 192.98707 1.000 17.96951 274 LEU A N 1
ATOM 1373 C CA . LEU A 1 180 ? 38.30785 19.94417 193.07181 1.000 18.61026 274 LEU A CA 1
ATOM 1374 C C . LEU A 1 180 ? 37.91885 21.41788 193.12545 1.000 24.75964 274 LEU A C 1
ATOM 1375 O O . LEU A 1 180 ? 36.82723 21.77494 192.66053 1.000 21.05383 274 LEU A O 1
ATOM 1380 N N . LYS A 1 181 ? 38.76397 22.28236 193.69686 1.000 22.24385 275 LYS A N 1
ATOM 1381 C CA . LYS A 1 181 ? 38.34413 23.64100 194.02610 1.000 23.60625 275 LYS A CA 1
ATOM 1382 C C . LYS A 1 181 ? 38.99545 24.73309 193.18492 1.000 27.16609 275 LYS A C 1
ATOM 1383 O O . LYS A 1 181 ? 38.51262 25.86620 193.20624 1.000 30.85116 275 LYS A O 1
ATOM 1389 N N . SER A 1 182 ? 40.08358 24.45399 192.47716 1.000 22.40239 276 SER A N 1
ATOM 1390 C CA . SER A 1 182 ? 40.73929 25.48260 191.68330 1.000 21.63511 276 SER A CA 1
ATOM 1391 C C . SER A 1 182 ? 40.41383 25.30053 190.20726 1.000 24.25616 276 SER A C 1
ATOM 1392 O O . SER A 1 182 ? 40.31505 24.17405 189.71326 1.000 20.32577 276 SER A O 1
ATOM 1395 N N . LEU A 1 183 ? 40.28475 26.41942 189.49817 1.000 20.32344 277 LEU A N 1
ATOM 1396 C CA . LEU A 1 183 ? 39.94686 26.39865 188.06952 1.000 19.05599 277 LEU A CA 1
ATOM 1397 C C . LEU A 1 183 ? 41.22372 26.15501 187.26559 1.000 20.10906 277 LEU A C 1
ATOM 1398 O O . LEU A 1 183 ? 41.85474 27.06538 186.72579 1.000 26.51439 277 LEU A O 1
ATOM 1403 N N . ARG A 1 184 ? 41.61846 24.88647 187.20059 1.000 22.57318 278 ARG A N 1
ATOM 1404 C CA . ARG A 1 184 ? 42.81829 24.45936 186.50580 1.000 19.95796 278 ARG A CA 1
ATOM 1405 C C . ARG A 1 184 ? 42.46666 23.40070 185.46438 1.000 20.09446 278 ARG A C 1
ATOM 1406 O O . ARG A 1 184 ? 41.34747 22.88119 185.43503 1.000 21.23426 278 ARG A O 1
ATOM 1414 N N . ASN A 1 185 ? 43.45224 23.05216 184.62652 1.000 18.57629 279 ASN A N 1
ATOM 1415 C CA . ASN A 1 185 ? 43.23984 22.02698 183.60210 1.000 18.90063 279 ASN A CA 1
ATOM 1416 C C . ASN A 1 185 ? 42.93599 20.68072 184.25254 1.000 27.41207 279 ASN A C 1
ATOM 1417 O O . ASN A 1 185 ? 43.67079 20.23132 185.12997 1.000 23.58289 279 ASN A O 1
ATOM 1422 N N . VAL A 1 186 ? 41.83904 20.04208 183.83859 1.000 19.99338 280 VAL A N 1
ATOM 1423 C CA . VAL A 1 186 ? 41.48595 18.71662 184.33956 1.000 20.12648 280 VAL A CA 1
ATOM 1424 C C . VAL A 1 186 ? 40.90168 17.88517 183.20768 1.000 25.62412 280 VAL A C 1
ATOM 1425 O O . VAL A 1 186 ? 40.33892 18.41334 182.24312 1.000 23.51105 280 VAL A O 1
ATOM 1429 N N . LEU A 1 187 ? 41.03309 16.56888 183.34565 1.000 23.39810 281 LEU A N 1
ATOM 1430 C CA . LEU A 1 187 ? 40.36579 15.59476 182.49308 1.000 24.29241 281 LEU A CA 1
ATOM 1431 C C . LEU A 1 187 ? 39.45935 14.76944 183.40080 1.000 25.68432 281 LEU A C 1
ATOM 1432 O O . LEU A 1 187 ? 39.94106 14.14320 184.35085 1.000 23.32146 281 LEU A O 1
ATOM 1437 N N . VAL A 1 188 ? 38.15026 14.79301 183.13798 1.000 20.90111 282 VAL A N 1
ATOM 1438 C CA . VAL A 1 188 ? 37.15978 14.23086 184.05408 1.000 20.02406 282 VAL A CA 1
ATOM 1439 C C . VAL A 1 188 ? 36.48825 13.03100 183.39842 1.000 21.92856 282 VAL A C 1
ATOM 1440 O O . VAL A 1 188 ? 35.98101 13.13564 182.27689 1.000 22.69016 282 VAL A O 1
ATOM 1444 N N . TYR A 1 189 ? 36.45911 11.90472 184.11069 1.000 21.88810 283 TYR A N 1
ATOM 1445 C CA . TYR A 1 189 ? 35.75545 10.69777 183.68404 1.000 23.72223 283 TYR A CA 1
ATOM 1446 C C . TYR A 1 189 ? 34.59319 10.47883 184.63718 1.000 27.58040 283 TYR A C 1
ATOM 1447 O O . TYR A 1 189 ? 34.80271 10.35821 185.84923 1.000 30.04286 283 TYR A O 1
ATOM 1456 N N . ILE A 1 190 ? 33.37909 10.40813 184.10223 1.000 25.39059 284 ILE A N 1
ATOM 1457 C CA . ILE A 1 190 ? 32.18288 10.30488 184.92725 1.000 22.56519 284 ILE A CA 1
ATOM 1458 C C . ILE A 1 190 ? 31.40733 9.07349 184.50230 1.000 27.94643 284 ILE A C 1
ATOM 1459 O O . ILE A 1 190 ? 30.96102 8.98160 183.35506 1.000 25.20027 284 ILE A O 1
ATOM 1464 N N . ARG A 1 191 ? 31.23846 8.13832 185.42946 1.000 26.84848 285 ARG A N 1
ATOM 1465 C CA . ARG A 1 191 ? 30.41638 6.95648 185.22583 1.000 27.67416 285 ARG A CA 1
ATOM 1466 C C . ARG A 1 191 ? 29.07484 7.20613 185.90520 1.000 30.78076 285 ARG A C 1
ATOM 1467 O O . ARG A 1 191 ? 29.03270 7.44539 187.11780 1.000 29.22138 285 ARG A O 1
ATOM 1475 N N . TYR A 1 192 ? 27.98376 7.17649 185.13203 1.000 27.14316 286 TYR A N 1
ATOM 1476 C CA . TYR A 1 192 ? 26.68882 7.48433 185.72573 1.000 33.19509 286 TYR A CA 1
ATOM 1477 C C . TYR A 1 192 ? 25.58915 6.64882 185.08838 1.000 34.17306 286 TYR A C 1
ATOM 1478 O O . TYR A 1 192 ? 25.70092 6.21520 183.93646 1.000 32.25089 286 TYR A O 1
ATOM 1487 N N . ASP A 1 193 ? 24.52600 6.41741 185.86113 1.000 31.00821 287 ASP A N 1
ATOM 1488 C CA . ASP A 1 193 ? 23.35043 5.69318 185.39244 1.000 36.24952 287 ASP A CA 1
ATOM 1489 C C . ASP A 1 193 ? 22.20070 6.66108 185.14930 1.000 37.24659 287 ASP A C 1
ATOM 1490 O O . ASP A 1 193 ? 22.03256 7.64234 185.87994 1.000 34.83102 287 ASP A O 1
ATOM 1495 N N . GLN A 1 194 ? 21.42655 6.38270 184.10886 1.000 37.29263 288 GLN A N 1
ATOM 1496 C CA . GLN A 1 194 ? 20.20563 7.10882 183.79433 1.000 36.03210 288 GLN A CA 1
ATOM 1497 C C . GLN A 1 194 ? 19.02695 6.20671 184.13108 1.000 40.53484 288 GLN A C 1
ATOM 1498 O O . GLN A 1 194 ? 18.87954 5.12859 183.54351 1.000 38.71940 288 GLN A O 1
ATOM 1504 N N . ASP A 1 195 ? 18.19398 6.64363 185.07089 1.000 41.24522 289 ASP A N 1
ATOM 1505 C CA . ASP A 1 195 ? 17.05392 5.83605 185.48906 1.000 44.20223 289 ASP A CA 1
ATOM 1506 C C . ASP A 1 195 ? 16.04308 5.69492 184.35208 1.000 47.85646 289 ASP A C 1
ATOM 1507 O O . ASP A 1 195 ? 15.65908 6.68441 183.72338 1.000 51.26614 289 ASP A O 1
ATOM 1512 N N . LEU A 1 196 ? 15.60295 4.46520 184.09413 1.000 53.48271 290 LEU A N 1
ATOM 1513 C CA . LEU A 1 196 ? 14.63321 4.20744 183.02258 1.000 59.01525 290 LEU A CA 1
ATOM 1514 C C . LEU A 1 196 ? 13.29048 3.66760 183.52966 1.000 62.38928 290 LEU A C 1
ATOM 1515 O O . LEU A 1 196 ? 12.94681 3.80428 184.70407 1.000 61.35992 290 LEU A O 1
ATOM 1520 N N . ALA A 1 198 ? 12.02229 1.87425 185.77374 1.000 54.87505 292 ALA A N 1
ATOM 1521 C CA . ALA A 1 198 ? 10.95040 0.95640 185.39569 1.000 67.33237 292 ALA A CA 1
ATOM 1522 C C . ALA A 1 198 ? 11.45646 -0.03944 184.35789 1.000 69.28672 292 ALA A C 1
ATOM 1523 O O . ALA A 1 198 ? 11.32473 -1.25604 184.51955 1.000 65.65137 292 ALA A O 1
ATOM 1525 N N . ASP A 1 199 ? 12.03199 0.49157 183.28132 1.000 70.62481 293 ASP A N 1
ATOM 1526 C CA . ASP A 1 199 ? 12.74960 -0.31373 182.30749 1.000 71.50491 293 ASP A CA 1
ATOM 1527 C C . ASP A 1 199 ? 14.22539 -0.45219 182.65865 1.000 65.91971 293 ASP A C 1
ATOM 1528 O O . ASP A 1 199 ? 15.04731 -0.71174 181.77287 1.000 64.79219 293 ASP A O 1
ATOM 1533 N N . GLY A 1 200 ? 14.57395 -0.28271 183.93191 1.000 59.72799 294 GLY A N 1
ATOM 1534 C CA . GLY A 1 200 ? 15.94028 -0.44578 184.38088 1.000 60.09292 294 GLY A CA 1
ATOM 1535 C C . GLY A 1 200 ? 16.70763 0.85837 184.39327 1.000 56.48346 294 GLY A C 1
ATOM 1536 O O . GLY A 1 200 ? 16.17645 1.89719 184.79727 1.000 57.62239 294 GLY A O 1
ATOM 1537 N N . VAL A 1 201 ? 1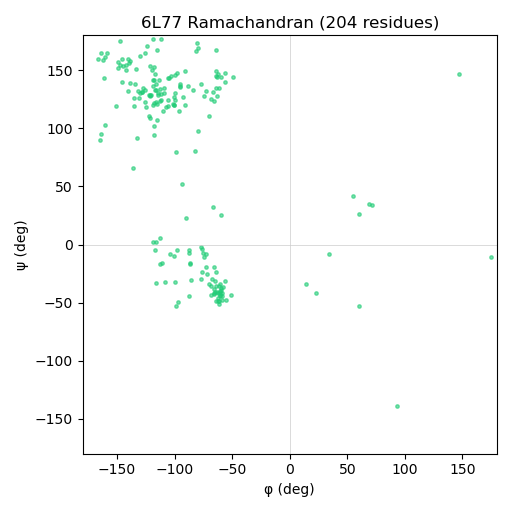7.96790 0.81139 183.95977 1.000 56.16156 295 VAL A N 1
ATOM 1538 C CA . VAL A 1 201 ? 18.81137 1.99510 183.84469 1.000 53.40297 295 VAL A CA 1
ATOM 1539 C C . VAL A 1 201 ? 19.63491 1.88458 182.56762 1.000 49.66780 295 VAL A C 1
ATOM 1540 O O . VAL A 1 201 ? 19.82744 0.79812 182.01713 1.000 50.88405 295 VAL A O 1
ATOM 1544 N N . CYS A 1 202 ? 20.11912 3.03136 182.09435 1.000 46.92149 296 CYS A N 1
ATOM 1545 C CA . CYS A 1 202 ? 21.08120 3.08743 181.00110 1.000 45.48190 296 CYS A CA 1
ATOM 1546 C C . CYS A 1 202 ? 22.42515 3.52342 181.56666 1.000 41.23441 296 CYS A C 1
ATOM 1547 O O . CYS A 1 202 ? 22.48718 4.46291 182.36496 1.000 42.16466 296 CYS A O 1
ATOM 1550 N N . LYS A 1 203 ? 23.49104 2.83489 181.16286 1.000 41.52999 297 LYS A N 1
ATOM 1551 C CA . LYS A 1 203 ? 24.81070 3.00912 181.75719 1.000 39.21897 297 LYS A CA 1
ATOM 1552 C C . LYS A 1 203 ? 25.65761 3.89679 180.85285 1.000 37.09028 297 LYS A C 1
ATOM 1553 O O . LYS A 1 203 ? 25.89029 3.55997 179.68730 1.000 42.43064 297 LYS A O 1
ATOM 1559 N N . HIS A 1 204 ? 26.10733 5.03088 181.39273 1.000 34.50982 298 HIS A N 1
ATOM 1560 C CA . HIS A 1 204 ? 26.82331 6.05126 180.63968 1.000 33.41677 298 HIS A CA 1
ATOM 1561 C C . HIS A 1 204 ? 28.22113 6.27316 181.20442 1.000 33.54566 298 HIS A C 1
ATOM 1562 O O . HIS A 1 204 ? 28.45217 6.14536 182.41079 1.000 30.07968 298 HIS A O 1
ATOM 1569 N N . ILE A 1 205 ? 29.13801 6.65951 180.31773 1.000 31.69886 299 ILE A N 1
ATOM 1570 C CA . ILE A 1 205 ? 30.41272 7.26507 180.69016 1.000 30.10119 299 ILE A CA 1
ATOM 1571 C C . ILE A 1 205 ? 30.56552 8.55441 179.89500 1.000 30.12219 299 ILE A C 1
ATOM 1572 O O . ILE A 1 205 ? 30.35712 8.55974 178.67647 1.000 30.27403 299 ILE A O 1
ATOM 1577 N N . ALA A 1 206 ? 30.92202 9.64106 180.58029 1.000 25.54338 300 ALA A N 1
ATOM 1578 C CA . ALA A 1 206 ? 31.27965 10.89713 179.93486 1.000 24.47632 300 ALA A CA 1
ATOM 1579 C C . ALA A 1 206 ? 32.75392 11.18342 180.18374 1.000 27.23157 300 ALA A C 1
ATOM 1580 O O . ALA A 1 206 ? 33.27769 10.90562 181.26901 1.000 28.46744 300 ALA A O 1
ATOM 1582 N N . ILE A 1 207 ? 33.42631 11.72320 179.17460 1.000 25.36115 301 ILE A N 1
ATOM 1583 C CA . ILE A 1 207 ? 34.82555 12.12562 179.28649 1.000 23.33901 301 ILE A CA 1
ATOM 1584 C C . ILE A 1 207 ? 34.90313 13.58300 178.86309 1.000 27.40035 301 ILE A C 1
ATOM 1585 O O . ILE A 1 207 ? 34.48594 13.92437 177.75319 1.000 26.29743 301 ILE A O 1
ATOM 1590 N N . VAL A 1 208 ? 35.40361 14.45086 179.74528 1.000 22.10844 302 VAL A N 1
ATOM 1591 C CA . VAL A 1 208 ? 35.40112 15.89121 179.48212 1.000 22.27215 302 VAL A CA 1
ATOM 1592 C C . VAL A 1 208 ? 36.75513 16.47747 179.85382 1.000 24.12855 302 VAL A C 1
ATOM 1593 O O . VAL A 1 208 ? 37.21182 16.31023 180.98944 1.000 22.78312 302 VAL A O 1
ATOM 1597 N N . ARG A 1 209 ? 37.38567 17.18019 178.91482 1.000 23.12942 303 ARG A N 1
ATOM 1598 C CA . ARG A 1 209 ? 38.59574 17.93079 179.22090 1.000 21.89159 303 ARG A CA 1
ATOM 1599 C C . ARG A 1 209 ? 38.24852 19.40047 179.42842 1.000 23.74273 303 ARG A C 1
ATOM 1600 O O . ARG A 1 209 ? 37.64427 20.03414 178.55517 1.000 22.89033 303 ARG A O 1
ATOM 1608 N N . ARG A 1 210 ? 38.63309 19.93343 180.58129 1.000 19.72205 304 ARG A N 1
ATOM 1609 C CA . ARG A 1 210 ? 38.57917 21.36147 180.85274 1.000 20.00401 304 ARG A CA 1
ATOM 1610 C C . ARG A 1 210 ? 39.97889 21.94035 180.69018 1.000 21.80453 304 ARG A C 1
ATOM 1611 O O . ARG A 1 210 ? 40.91054 21.53413 181.39422 1.000 21.81160 304 ARG A O 1
ATOM 1619 N N . THR A 1 211 ? 40.12700 22.89961 179.79042 1.000 18.89962 305 THR A N 1
ATOM 1620 C CA . THR A 1 211 ? 41.37644 23.63075 179.68367 1.000 25.36665 305 THR A CA 1
ATOM 1621 C C . THR A 1 211 ? 41.09690 25.09171 179.99168 1.000 24.62702 305 THR A C 1
ATOM 1622 O O . THR A 1 211 ? 40.03574 25.61784 179.64102 1.000 24.22495 305 THR A O 1
ATOM 1626 N N . VAL A 1 212 ? 42.02843 25.72231 180.69971 1.000 23.36773 306 VAL A N 1
ATOM 1627 C CA . VAL A 1 212 ? 41.86579 27.07504 181.21788 1.000 20.31626 306 VAL A CA 1
ATOM 1628 C C . VAL A 1 212 ? 43.00276 27.91939 180.66287 1.000 26.59103 306 VAL A C 1
ATOM 1629 O O . VAL A 1 212 ? 44.17284 27.53722 180.77259 1.000 23.84718 306 VAL A O 1
ATOM 1633 N N . GLU A 1 213 ? 42.66378 29.05707 180.07280 1.000 26.82852 307 GLU A N 1
ATOM 1634 C CA . GLU A 1 213 ? 43.68258 29.91835 179.47998 1.000 28.05606 307 GLU A CA 1
ATOM 1635 C C . GLU A 1 213 ? 44.44962 30.62572 180.59094 1.000 30.17997 307 GLU A C 1
ATOM 1636 O O . GLU A 1 213 ? 43.83026 31.27009 181.44477 1.000 29.87010 307 GLU A O 1
ATOM 1642 N N . PRO A 1 214 ? 45.78821 30.55935 180.59634 1.000 37.61874 308 PRO A N 1
ATOM 1643 C CA . PRO A 1 214 ? 46.54637 30.97343 181.79572 1.000 42.04330 308 PRO A CA 1
ATOM 1644 C C . PRO A 1 214 ? 46.31358 32.40457 182.26137 1.000 39.58543 308 PRO A C 1
ATOM 1645 O O . PRO A 1 214 ? 46.31346 32.65255 183.47300 1.000 55.22046 308 PRO A O 1
ATOM 1649 N N . THR A 1 215 ? 46.12827 33.35777 181.35581 1.000 35.49643 309 THR A N 1
ATOM 1650 C CA . THR A 1 215 ? 45.97031 34.75062 181.76238 1.000 38.66202 309 THR A CA 1
ATOM 1651 C C . THR A 1 215 ? 44.50985 35.17993 181.84497 1.000 37.04483 309 THR A C 1
ATOM 1652 O O . THR A 1 215 ? 44.08535 35.77174 182.84369 1.000 34.62470 309 THR A O 1
ATOM 1656 N N . THR A 1 216 ? 43.73544 34.90523 180.79703 1.000 35.74049 310 THR A N 1
ATOM 1657 C CA . THR A 1 216 ? 42.33109 35.28785 180.74015 1.000 30.46147 310 THR A CA 1
ATOM 1658 C C . THR A 1 216 ? 41.44338 34.39696 181.59628 1.000 29.10528 310 THR A C 1
ATOM 1659 O O . THR A 1 216 ? 40.34187 34.81444 181.97655 1.000 29.41985 310 THR A O 1
ATOM 1663 N N . HIS A 1 217 ? 41.89269 33.17490 181.88027 1.000 25.94699 311 HIS A N 1
ATOM 1664 C CA . HIS A 1 217 ? 41.09618 32.16526 182.56872 1.000 22.74321 311 HIS A CA 1
ATOM 1665 C C . HIS A 1 217 ? 39.82911 31.82748 181.78973 1.000 24.91516 311 HIS A C 1
ATOM 1666 O O . HIS A 1 217 ? 38.83332 31.40579 182.37902 1.000 23.68687 311 HIS A O 1
ATOM 1673 N N . CYS A 1 218 ? 39.85239 32.02009 180.46714 1.000 24.61785 312 CYS A N 1
ATOM 1674 C CA . CYS A 1 218 ? 38.77198 31.50857 179.63569 1.000 18.46620 312 CYS A CA 1
ATOM 1675 C C . CYS A 1 218 ? 38.75711 29.98876 179.74468 1.000 20.21727 312 CYS A C 1
ATOM 1676 O O . CYS A 1 218 ? 39.80448 29.35670 179.87601 1.000 22.73950 312 CYS A O 1
ATOM 1679 N N . VAL A 1 219 ? 37.56571 29.40356 179.72174 1.000 20.66522 313 VAL A N 1
ATOM 1680 C CA . VAL A 1 219 ? 37.38465 27.98238 180.01138 1.000 18.97680 313 VAL A CA 1
ATOM 1681 C C . VAL A 1 219 ? 36.87727 27.30693 178.74648 1.000 22.18408 313 VAL A C 1
ATOM 1682 O O . VAL A 1 219 ? 35.81735 27.67910 178.22683 1.000 20.79129 313 VAL A O 1
ATOM 1686 N N . CYS A 1 220 ? 37.62387 26.31756 178.25893 1.000 20.75371 314 CYS A N 1
ATOM 1687 C CA . CYS A 1 220 ? 37.21571 25.50133 177.12454 1.000 21.17097 314 CYS A CA 1
ATOM 1688 C C . CYS A 1 220 ? 36.87736 24.09855 177.61742 1.000 24.91471 314 CYS A C 1
ATOM 1689 O O . CYS A 1 220 ? 37.64194 23.50577 178.39060 1.000 24.31332 314 CYS A O 1
ATOM 1692 N N . LEU A 1 221 ? 35.71376 23.59266 177.21596 1.000 18.71361 315 LEU A N 1
ATOM 1693 C CA . LEU A 1 221 ? 35.30256 22.22623 177.51575 1.000 21.13674 315 LEU A CA 1
ATOM 1694 C C . LEU A 1 221 ? 35.21392 21.43721 176.21829 1.000 20.02068 315 LEU A C 1
ATOM 1695 O O . LEU A 1 221 ? 34.58069 21.88548 175.25991 1.000 20.47269 315 LEU A O 1
ATOM 1700 N N . LEU A 1 222 ? 35.84042 20.26583 176.19738 1.000 20.64394 316 LEU A N 1
ATOM 1701 C CA . LEU A 1 222 ? 35.75550 19.34651 175.07109 1.000 24.15507 316 LEU A CA 1
ATOM 1702 C C . LEU A 1 222 ? 35.41947 17.97461 175.62691 1.000 25.21027 316 LEU A C 1
ATOM 1703 O O . LEU A 1 222 ? 36.12304 17.47710 176.50795 1.000 27.18901 316 LEU A O 1
ATOM 1708 N N . GLY A 1 223 ? 34.36056 17.35475 175.11571 1.000 24.17465 317 GLY A N 1
ATOM 1709 C CA . GLY A 1 223 ? 33.87631 16.12684 175.71056 1.000 25.73941 317 GLY A CA 1
ATOM 1710 C C . GLY A 1 223 ? 33.31664 15.15961 174.68454 1.000 29.43048 317 GLY A C 1
ATOM 1711 O O . GLY A 1 223 ? 32.92491 15.53578 173.57251 1.000 29.19266 317 GLY A O 1
ATOM 1712 N N . GLU A 1 224 ? 33.26404 13.89688 175.10362 1.000 26.64517 318 GLU A N 1
ATOM 1713 C CA . GLU A 1 224 ? 32.67083 12.81552 174.33054 1.000 31.56852 318 GLU A CA 1
ATOM 1714 C C . GLU A 1 224 ? 31.94641 11.87578 175.28185 1.000 28.48376 318 GLU A C 1
ATOM 1715 O O . GLU A 1 224 ? 32.33314 11.73411 176.44492 1.000 30.94992 318 GLU A O 1
ATOM 1721 N N . SER A 1 225 ? 30.89619 11.23251 174.77751 1.000 28.12799 319 SER A N 1
ATOM 1722 C CA . SER A 1 225 ? 30.08346 10.31907 175.56553 1.000 31.78507 319 SER A CA 1
ATOM 1723 C C . SER A 1 225 ? 30.06727 8.93350 174.94027 1.000 35.49325 319 SER A C 1
ATOM 1724 O O . SER A 1 225 ? 30.22990 8.77678 173.72543 1.000 35.92793 319 SER A O 1
ATOM 1727 N N . GLN A 1 226 ? 29.85176 7.92958 175.78705 1.000 31.94803 320 GLN A N 1
ATOM 1728 C CA . GLN A 1 226 ? 29.78464 6.54957 175.33585 1.000 33.01568 320 GLN A CA 1
ATOM 1729 C C . GLN A 1 226 ? 28.83789 5.78162 176.24854 1.000 34.49832 320 GLN A C 1
ATOM 1730 O O . GLN A 1 226 ? 28.58135 6.18402 177.38399 1.000 37.48473 320 GLN A O 1
ATOM 1736 N N . LEU A 1 227 ? 28.30262 4.67850 175.73736 1.000 39.88877 321 LEU A N 1
ATOM 1737 C CA . LEU A 1 227 ? 27.47693 3.78407 176.53595 1.000 40.99668 321 LEU A CA 1
ATOM 1738 C C . LEU A 1 227 ? 28.31188 2.61495 177.04636 1.000 45.01280 321 LEU A C 1
ATOM 1739 O O . LEU A 1 227 ? 29.25000 2.16206 176.38372 1.000 45.18834 321 LEU A O 1
ATOM 1744 N N . VAL A 1 228 ? 27.96020 2.12657 178.23188 1.000 46.14895 322 VAL A N 1
ATOM 1745 C CA . VAL A 1 228 ? 28.60614 0.96226 178.82672 1.000 47.21788 322 VAL A CA 1
ATOM 1746 C C . VAL A 1 228 ? 27.82976 -0.28085 178.38629 1.000 56.49985 322 VAL A C 1
ATOM 1747 O O . VAL A 1 228 ? 26.63043 -0.37784 178.69171 1.000 52.53055 322 VAL A O 1
ATOM 1751 N N . PRO A 1 229 ? 28.46679 -1.24131 177.69065 1.000 67.70743 323 PRO A N 1
ATOM 1752 C CA . PRO A 1 229 ? 27.91853 -2.49947 177.15678 1.000 72.49944 323 PRO A CA 1
ATOM 1753 C C . PRO A 1 229 ? 26.77772 -3.11558 177.97143 1.000 74.52530 323 PRO A C 1
ATOM 1754 O O . PRO A 1 229 ? 27.01935 -3.63174 179.06197 1.000 74.32027 323 PRO A O 1
#

Secondary structure (DSSP, 8-state):
---HHHHHHHHHHHHHH-------EEEEEEEEEEE-----EEEEEEEEEETTTTEEEEEEEEEEE--SSS-EEEEEEEEE---------SPPPSSPPPHHHHH-TTSEEE--HHHHHH-THHHH--HHHHHH-TTS-----EEEEEEEEEESS---HHHHHHS---EEEEEEEEEE----EEEEEEEEEEEE-TTT--EEEEEEEEE--

Radius of gyration: 17.17 Å; Cα contacts (8 Å, |Δi|>4): 407; chains: 1; bounding box: 44×50×41 Å

Foldseek 3Di:
DDQPVLVLQLVVLVVLVVVPVADWAFDFWDDWDADPPPGFKIWTWTWTAHVVVRDIFTWIWMKGADDLQAAWIKIQGIGGPVDDDDGDDDDFDPDDDDPVQVVPPQKEKDWDPVLCVVQVVLVSVVRGVCSNDVPDPDDVQKDWDIKMKIDNDHDDPCCRRPPLAWIWMWTWIWGHDVVGIWTKIKIWTWHADVPSRMITIGIDMDTDD

B-factor: mean 33.76, std 15.01, range [13.12, 103.91]

Solvent-accessible surface area: 11313 Å² total